Protein AF-A0A3N5N068-F1 (afdb_monomer)

Secondary structure (DSSP, 8-state):
----TT--HHHHHHTSHHHHHHHHHHHHHHH-SS-HHHHHHHHHHHHHHHHHHTTS---SSHHHHHHHHHHHHT---TT-HHHHHHHHHHH-HHHHHHTSHHHHHHHHHH-PPPTTPPPEEEEEEBPP------GGGGG-HHHHHHHHHHHHHHHHHTS--SSSPPPPPPHHHHHHHHHHHTS---TT-BSSSSBGGGG--SEEEEEEE--TTGGGT--TT-SSTTTTSS-------HHHHHHHHHHHHHHHHHTTS-----

Solvent-accessible surface area (backbone atoms only — not comparable to full-atom values): 14736 Å² total; per-residue (Å²): 87,70,46,47,75,46,10,16,49,37,31,65,46,38,78,35,79,72,20,43,53,50,48,53,50,50,50,50,59,76,67,45,81,82,54,61,74,65,56,48,54,48,44,49,53,49,57,54,47,56,67,49,46,82,75,48,95,69,91,85,71,69,63,61,56,48,48,53,51,43,58,61,72,64,64,63,68,91,84,42,69,68,56,58,54,50,52,47,58,69,66,44,49,66,63,42,50,46,38,14,36,68,36,25,52,56,45,57,74,74,50,76,86,59,87,95,64,90,54,59,15,30,32,35,25,30,75,81,92,67,88,76,81,56,76,80,68,73,78,40,71,63,61,53,40,34,34,50,49,38,50,51,41,30,57,48,17,29,45,66,49,92,89,52,68,66,75,81,67,53,74,70,56,45,53,50,43,22,61,38,44,73,47,80,77,42,72,52,32,18,16,37,57,30,20,31,51,16,17,67,46,74,43,78,61,42,48,37,38,18,35,63,47,35,81,77,61,33,21,79,68,36,89,64,90,69,36,29,85,62,50,78,79,50,76,48,43,65,69,58,47,52,55,48,50,47,41,52,50,50,60,58,52,66,68,68,61,74,80,78,78,128

pLDDT: mean 74.47, std 19.63, range [37.25, 97.31]

Sequence (262 aa):
MTTPHHGTPLANHFITVHGQTLLLILSALATSGQGRGAILAAAKAIALVARVDDWLGRTETPLDRIAESLLRKIRFDRRDPVWNYLGEIERDQGAVLQLTPEGIELFDAAVADRAGIDYGCVVAGVPEPREGLEMKTFLDPEYIALRALFRLLHALTARPHPHYPYPKPTRPTQRLLDRGLGFKATPRISDGIVPTLSQVHGRVLQVVRADHLDVVGHYTLASGKTGNWLPSGAGFTPDAFDTTWDAVAAAIAKRRQPTRAG

Mean predicted aligned error: 11.65 Å

Foldseek 3Di:
DQALLLFFLLLVQLPDPLNLLLLLLVLCLQPDLPDLPLSLVLLVVVLVVVVVCVVDVDDDDPSVVSSVVSVVVPPDDPPDPSNVVSVVSSVVSVVSCCRHSVNSVVVPVVDDDDPPDADEFEFEWADQDDDPPPVVQVPDSSLVSLLSSLNVLLQSRLDADPVRHQDDDDPVVQVQQCVQQVHGQDSRIALSHHRRSSRDDGHYLGYHQHHPVLLVQQDQARPDSRRPSRDNVSPRDPVNNVVSVVSVVCVVVVVPDDDPDD

Structure (mmCIF, N/CA/C/O backbone):
data_AF-A0A3N5N068-F1
#
_entry.id   AF-A0A3N5N068-F1
#
loop_
_atom_site.group_PDB
_atom_site.id
_atom_site.type_symbol
_atom_site.label_atom_id
_atom_site.label_alt_id
_atom_site.label_comp_id
_atom_site.label_asym_id
_atom_site.label_entity_id
_atom_site.label_seq_id
_atom_site.pdbx_PDB_ins_code
_atom_site.Cartn_x
_atom_site.Cartn_y
_atom_site.Cartn_z
_atom_site.occupancy
_atom_site.B_iso_or_equiv
_atom_site.auth_seq_id
_atom_site.auth_comp_id
_atom_site.auth_asym_id
_atom_site.auth_atom_id
_atom_site.pdbx_PDB_model_num
ATOM 1 N N . MET A 1 1 ? -3.938 -5.249 7.471 1.00 71.00 1 MET A N 1
ATOM 2 C CA . MET A 1 1 ? -2.776 -5.081 6.569 1.00 71.00 1 MET A CA 1
ATOM 3 C C . MET A 1 1 ? -2.980 -3.818 5.741 1.00 71.00 1 MET A C 1
ATOM 5 O O . MET A 1 1 ? -4.011 -3.179 5.925 1.00 71.00 1 MET A O 1
ATOM 9 N N . THR A 1 2 ? -2.025 -3.466 4.877 1.00 87.69 2 THR A N 1
ATOM 10 C CA . THR A 1 2 ? -2.054 -2.328 3.938 1.00 87.69 2 THR A CA 1
ATOM 11 C C . THR A 1 2 ? -3.008 -2.582 2.760 1.00 87.69 2 THR A C 1
ATOM 13 O O . THR A 1 2 ? -2.638 -2.547 1.590 1.00 87.69 2 THR A O 1
ATOM 16 N N . THR A 1 3 ? -4.256 -2.914 3.076 1.00 91.50 3 THR A N 1
ATOM 17 C CA . THR A 1 3 ? -5.282 -3.330 2.114 1.00 91.50 3 THR A CA 1
ATOM 18 C C . THR A 1 3 ? -5.874 -2.114 1.389 1.00 91.50 3 THR A C 1
ATOM 20 O O . THR A 1 3 ? -6.105 -1.100 2.041 1.00 91.50 3 THR A O 1
ATOM 23 N N . PRO A 1 4 ? -6.169 -2.180 0.078 1.00 93.19 4 PRO A N 1
ATOM 24 C CA . PRO A 1 4 ? -6.834 -1.094 -0.647 1.00 93.19 4 PRO A CA 1
ATOM 25 C C . PRO A 1 4 ? -8.345 -1.058 -0.356 1.00 93.19 4 PRO A C 1
ATOM 27 O O . PRO A 1 4 ? -9.149 -1.449 -1.196 1.00 93.19 4 PRO A O 1
ATOM 30 N N . HIS A 1 5 ? -8.743 -0.578 0.824 1.00 93.88 5 HIS A N 1
ATOM 31 C CA . HIS A 1 5 ? -10.154 -0.463 1.229 1.00 93.88 5 HIS A CA 1
ATOM 32 C C . HIS A 1 5 ? -10.963 0.541 0.399 1.00 93.88 5 HIS A C 1
ATOM 34 O O . HIS A 1 5 ? -12.179 0.529 0.473 1.00 93.88 5 HIS A O 1
ATOM 40 N N . HIS A 1 6 ? -10.311 1.378 -0.407 1.00 93.81 6 HIS A N 1
ATOM 41 C CA . HIS A 1 6 ? -10.958 2.243 -1.401 1.00 93.81 6 HIS A CA 1
ATOM 42 C C . HIS A 1 6 ? -10.345 2.052 -2.797 1.00 93.81 6 HIS A C 1
ATOM 44 O O . HIS A 1 6 ? -10.269 2.980 -3.603 1.00 93.81 6 HIS A O 1
ATOM 50 N N . GLY A 1 7 ? -9.819 0.851 -3.052 1.00 93.75 7 GLY A N 1
ATOM 51 C CA . GLY A 1 7 ? -9.146 0.488 -4.293 1.00 93.75 7 GLY A CA 1
ATOM 52 C C . GLY A 1 7 ? -7.765 1.118 -4.462 1.00 93.75 7 GLY A C 1
ATOM 53 O O . GLY A 1 7 ? -7.293 1.935 -3.664 1.00 93.75 7 GLY A O 1
ATOM 54 N N . THR A 1 8 ? -7.079 0.708 -5.523 1.00 94.19 8 THR A N 1
ATOM 55 C CA . THR A 1 8 ? -5.816 1.306 -5.952 1.00 94.19 8 THR A CA 1
ATOM 56 C C . THR A 1 8 ? -5.891 1.739 -7.416 1.00 94.19 8 THR A C 1
ATOM 58 O O . THR A 1 8 ? -6.206 0.920 -8.281 1.00 94.19 8 THR A O 1
ATOM 61 N N . PRO A 1 9 ? -5.543 3.000 -7.745 1.00 91.56 9 PRO A N 1
ATOM 62 C CA . PRO A 1 9 ? -5.439 3.453 -9.133 1.00 91.56 9 PRO A CA 1
ATOM 63 C C . PRO A 1 9 ? -4.476 2.604 -9.974 1.00 91.56 9 PRO A C 1
ATOM 65 O O . PRO A 1 9 ? -4.622 2.523 -11.191 1.00 91.56 9 PRO A O 1
ATOM 68 N N . LEU A 1 10 ? -3.510 1.933 -9.336 1.00 88.88 10 LEU A N 1
ATOM 69 C CA . LEU A 1 10 ? -2.574 1.041 -10.012 1.00 88.88 10 LEU A CA 1
ATOM 70 C C . LEU A 1 10 ? -3.282 -0.136 -10.704 1.00 88.88 10 LEU A C 1
ATOM 72 O O . LEU A 1 10 ? -2.867 -0.543 -11.788 1.00 88.88 10 LEU A O 1
ATOM 76 N N . ALA A 1 11 ? -4.387 -0.634 -10.141 1.00 88.00 11 ALA A N 1
ATOM 77 C CA . ALA A 1 11 ? -5.170 -1.709 -10.747 1.00 88.00 11 ALA A CA 1
ATOM 78 C C . ALA A 1 11 ? -5.767 -1.289 -12.103 1.00 88.00 11 ALA A C 1
ATOM 80 O O . ALA A 1 11 ? -5.707 -2.059 -13.060 1.00 88.00 11 ALA A O 1
ATOM 81 N N . ASN A 1 12 ? -6.221 -0.034 -12.234 1.00 85.31 12 ASN A N 1
ATOM 82 C CA . ASN A 1 12 ? -6.705 0.520 -13.507 1.00 85.31 12 ASN A CA 1
ATOM 83 C C . ASN A 1 12 ? -5.608 0.586 -14.579 1.00 85.31 12 ASN A C 1
ATOM 85 O O . ASN A 1 12 ? -5.897 0.530 -15.772 1.00 85.31 12 ASN A O 1
ATOM 89 N N . HIS A 1 13 ? -4.337 0.664 -14.181 1.00 83.44 13 HIS A N 1
ATOM 90 C CA . HIS A 1 13 ? -3.227 0.559 -15.123 1.00 83.44 13 HIS A CA 1
ATOM 91 C C . HIS A 1 13 ? -2.965 -0.890 -15.531 1.00 83.44 13 HIS A C 1
ATOM 93 O O . HIS A 1 13 ? -2.733 -1.147 -16.710 1.00 83.44 13 HIS A O 1
ATOM 99 N N . PHE A 1 14 ? -3.036 -1.830 -14.591 1.00 79.88 14 PHE A N 1
ATOM 100 C CA . PHE A 1 14 ? -2.764 -3.248 -14.823 1.00 79.88 14 PHE A CA 1
ATOM 101 C C . PHE A 1 14 ? -3.748 -3.947 -15.763 1.00 79.88 14 PHE A C 1
ATOM 103 O O . PHE A 1 14 ? -3.333 -4.838 -16.497 1.00 79.88 14 PHE A O 1
ATOM 110 N N . ILE A 1 15 ? -5.002 -3.496 -15.819 1.00 79.31 15 ILE A N 1
ATOM 111 C CA . ILE A 1 15 ? -6.010 -4.023 -16.757 1.00 79.31 15 ILE A CA 1
ATOM 112 C C . ILE A 1 15 ? -5.769 -3.605 -18.220 1.00 79.31 15 ILE A C 1
ATOM 114 O O . ILE A 1 15 ? -6.429 -4.107 -19.128 1.00 79.31 15 ILE A O 1
ATOM 118 N N . THR A 1 16 ? -4.839 -2.680 -18.475 1.00 76.50 16 THR A N 1
ATOM 119 C CA . THR A 1 16 ? -4.451 -2.293 -19.840 1.00 76.50 16 THR A CA 1
ATOM 120 C C . THR A 1 16 ? -3.433 -3.276 -20.425 1.00 76.50 16 THR A C 1
ATOM 122 O O . THR A 1 16 ? -2.682 -3.904 -19.684 1.00 76.50 16 THR A O 1
ATOM 125 N N . VAL A 1 17 ? -3.322 -3.354 -21.757 1.00 61.38 17 VAL A N 1
ATOM 126 C CA . VAL A 1 17 ? -2.333 -4.217 -22.450 1.00 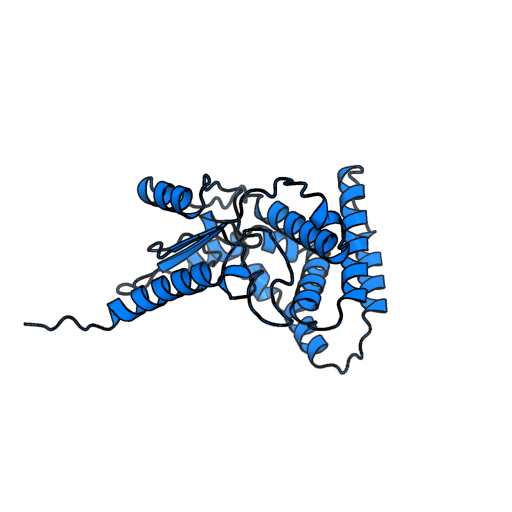61.38 17 VAL A CA 1
ATOM 127 C C . VAL A 1 17 ? -0.900 -3.966 -21.950 1.00 61.38 17 VAL A C 1
ATOM 129 O O . VAL A 1 17 ? -0.153 -4.891 -21.627 1.00 61.38 17 VAL A O 1
ATOM 132 N N . HIS A 1 18 ? -0.529 -2.694 -21.792 1.00 66.94 18 HIS A N 1
ATOM 133 C CA . HIS A 1 18 ? 0.773 -2.300 -21.251 1.00 66.94 18 HIS A CA 1
ATOM 134 C C . HIS A 1 18 ? 0.933 -2.673 -19.766 1.00 66.94 18 HIS A C 1
ATOM 136 O O . HIS A 1 18 ? 2.022 -3.041 -19.324 1.00 66.94 18 HIS A O 1
ATOM 142 N N . GLY A 1 19 ? -0.153 -2.614 -18.995 1.00 67.19 19 GLY A N 1
ATOM 143 C CA . GLY A 1 19 ? -0.187 -3.008 -17.591 1.00 67.19 19 GLY A CA 1
ATOM 144 C C . GLY A 1 19 ? -0.042 -4.508 -17.358 1.00 67.19 19 GLY A C 1
ATOM 145 O O . GLY A 1 19 ? 0.623 -4.903 -16.405 1.00 67.19 19 GLY A O 1
ATOM 146 N N . GLN A 1 20 ? -0.574 -5.339 -18.254 1.00 68.12 20 GLN A N 1
ATOM 147 C CA . GLN A 1 20 ? -0.418 -6.797 -18.199 1.00 68.12 20 GLN A CA 1
ATOM 148 C C . GLN A 1 20 ? 1.050 -7.207 -18.334 1.00 68.12 20 GLN A C 1
ATOM 150 O O . GLN A 1 20 ? 1.547 -8.045 -17.582 1.00 68.12 20 GLN A O 1
ATOM 155 N N . THR A 1 21 ? 1.785 -6.541 -19.229 1.00 67.00 21 THR A N 1
ATOM 156 C CA . THR A 1 21 ? 3.238 -6.728 -19.350 1.00 67.00 21 THR A CA 1
ATOM 157 C C . THR A 1 21 ? 3.955 -6.360 -18.049 1.00 67.00 21 THR A C 1
ATOM 159 O O . THR A 1 21 ? 4.853 -7.076 -17.606 1.00 67.00 21 THR A O 1
ATOM 162 N N . LEU A 1 22 ? 3.559 -5.250 -17.418 1.00 71.69 22 LEU A N 1
ATOM 163 C CA . LEU A 1 22 ? 4.137 -4.811 -16.150 1.00 71.69 22 LEU A CA 1
ATOM 164 C C . LEU A 1 22 ? 3.853 -5.809 -15.018 1.00 71.69 22 LEU A C 1
ATOM 166 O O . LEU A 1 22 ? 4.774 -6.146 -14.276 1.00 71.69 22 LEU A O 1
ATOM 170 N N . LEU A 1 23 ? 2.622 -6.322 -14.921 1.00 73.25 23 LEU A N 1
ATOM 171 C CA . LEU A 1 23 ? 2.254 -7.379 -13.977 1.00 73.25 23 LEU A CA 1
ATOM 172 C C . LEU A 1 23 ? 3.122 -8.617 -14.160 1.00 73.25 23 LEU A C 1
ATOM 174 O O . LEU A 1 23 ? 3.719 -9.080 -13.196 1.00 73.25 23 LEU A O 1
ATOM 178 N N . LEU A 1 24 ? 3.260 -9.107 -15.393 1.00 67.38 24 LEU A N 1
ATOM 179 C CA . LEU A 1 24 ? 4.067 -10.290 -15.671 1.00 67.38 24 LEU A CA 1
ATOM 180 C C . LEU A 1 24 ? 5.526 -10.101 -15.231 1.00 67.38 24 LEU A C 1
ATOM 182 O O . LEU A 1 24 ? 6.133 -11.013 -14.671 1.00 67.38 24 LEU A O 1
ATOM 186 N N . ILE A 1 25 ? 6.087 -8.909 -15.447 1.00 70.44 25 ILE A N 1
ATOM 187 C CA . ILE A 1 25 ? 7.445 -8.578 -15.005 1.00 70.44 25 ILE A CA 1
ATOM 188 C C . ILE A 1 25 ? 7.540 -8.565 -13.481 1.00 70.44 25 ILE A C 1
ATOM 190 O O . ILE A 1 25 ? 8.487 -9.129 -12.938 1.00 70.44 25 ILE A O 1
ATOM 194 N N . LEU A 1 26 ? 6.576 -7.957 -12.786 1.00 72.88 26 LEU A N 1
ATOM 195 C CA . LEU A 1 26 ? 6.539 -7.949 -11.321 1.00 72.88 26 LEU A CA 1
ATOM 196 C C . LEU A 1 26 ? 6.401 -9.361 -10.757 1.00 72.88 26 LEU A C 1
ATOM 198 O O . LEU A 1 26 ? 7.127 -9.722 -9.836 1.00 72.88 26 LEU A O 1
ATOM 202 N N . SER A 1 27 ? 5.531 -10.181 -11.339 1.00 69.50 27 SER A N 1
ATOM 203 C CA . SER A 1 27 ? 5.351 -11.573 -10.942 1.00 69.50 27 SER A CA 1
ATOM 204 C C . SER A 1 27 ? 6.624 -12.387 -11.190 1.00 69.50 27 SER A C 1
ATOM 206 O O . SER A 1 27 ? 7.052 -13.139 -10.315 1.00 69.50 27 SER A O 1
ATOM 208 N N . ALA A 1 28 ? 7.293 -12.199 -12.332 1.00 68.31 28 ALA A N 1
ATOM 209 C CA . ALA A 1 28 ? 8.577 -12.839 -12.615 1.00 68.31 28 ALA A CA 1
ATOM 210 C C . ALA A 1 28 ? 9.674 -12.388 -11.632 1.00 68.31 28 ALA A C 1
ATOM 212 O O . ALA A 1 28 ? 10.447 -13.216 -11.147 1.00 68.31 28 ALA A O 1
ATOM 213 N N . LEU A 1 29 ? 9.735 -11.096 -11.294 1.00 67.88 29 LEU A N 1
ATOM 214 C CA . LEU A 1 29 ? 10.666 -10.562 -10.293 1.00 67.88 29 LEU A CA 1
ATOM 215 C C . LEU A 1 29 ? 10.406 -11.144 -8.898 1.00 67.88 29 LEU A C 1
ATOM 217 O O . LEU A 1 29 ? 11.350 -11.554 -8.228 1.00 67.88 29 LEU A O 1
ATOM 221 N N . ALA A 1 30 ? 9.142 -11.225 -8.481 1.00 67.31 30 ALA A N 1
ATOM 222 C CA . ALA A 1 30 ? 8.752 -11.729 -7.168 1.00 67.31 30 ALA A CA 1
ATOM 223 C C . ALA A 1 30 ? 9.013 -13.238 -7.002 1.00 67.31 30 ALA A C 1
ATOM 225 O O . ALA A 1 30 ? 9.309 -13.699 -5.901 1.00 67.31 30 ALA A O 1
ATOM 226 N N . THR A 1 31 ? 8.911 -14.015 -8.085 1.00 64.12 31 THR A N 1
ATOM 227 C CA . THR A 1 31 ? 9.038 -15.486 -8.063 1.00 64.12 31 THR A CA 1
ATOM 228 C C . THR A 1 31 ? 10.450 -15.992 -8.362 1.00 64.12 31 THR A C 1
ATOM 230 O O . THR A 1 31 ? 10.827 -17.076 -7.915 1.00 64.12 31 THR A O 1
ATOM 233 N N . SER A 1 32 ? 11.271 -15.229 -9.087 1.00 59.34 32 SER A N 1
ATOM 234 C CA . SER A 1 32 ? 12.618 -15.667 -9.464 1.00 59.34 32 SER A CA 1
ATOM 235 C C . SER A 1 32 ? 13.661 -15.309 -8.400 1.00 59.34 32 SER A C 1
ATOM 237 O O . SER A 1 32 ? 14.363 -14.304 -8.465 1.00 59.34 32 SER A O 1
ATOM 239 N N . GLY A 1 33 ? 13.868 -16.210 -7.441 1.00 52.38 33 GLY A N 1
ATOM 240 C CA . GLY A 1 33 ? 14.958 -16.083 -6.463 1.00 52.38 33 GLY A CA 1
ATOM 241 C C . GLY A 1 33 ? 16.382 -16.068 -7.065 1.00 52.38 33 GLY A C 1
ATOM 242 O O . GLY A 1 33 ? 17.331 -15.741 -6.357 1.00 52.38 33 GLY A O 1
ATOM 243 N N . GLN A 1 34 ? 16.560 -16.415 -8.354 1.00 43.09 34 GLN A N 1
ATOM 244 C CA . GLN A 1 34 ? 17.878 -16.672 -8.970 1.00 43.09 34 GLN A CA 1
ATOM 245 C C . GLN A 1 34 ? 18.034 -16.255 -10.457 1.00 43.09 34 GLN A C 1
ATOM 247 O O . GLN A 1 34 ? 19.052 -16.566 -11.070 1.00 43.09 34 GLN A O 1
ATOM 252 N N . GLY A 1 35 ? 17.076 -15.523 -11.050 1.00 44.50 35 GLY A N 1
ATOM 253 C CA . GLY A 1 35 ? 17.039 -15.185 -12.493 1.00 44.50 35 GLY A CA 1
ATOM 254 C C . GLY A 1 35 ? 17.358 -13.725 -12.857 1.00 44.50 35 GLY A C 1
ATOM 255 O O . GLY A 1 35 ? 16.967 -13.253 -13.927 1.00 44.50 35 GLY A O 1
ATOM 256 N N . ARG A 1 36 ? 18.042 -12.997 -11.965 1.00 52.59 36 ARG A N 1
ATOM 257 C CA . ARG A 1 36 ? 18.163 -11.523 -11.965 1.00 52.59 36 ARG A CA 1
ATOM 258 C C . ARG A 1 36 ? 18.631 -10.913 -13.296 1.00 52.59 36 ARG A C 1
ATOM 260 O O . ARG A 1 36 ? 18.074 -9.917 -13.739 1.00 52.59 36 ARG A O 1
ATOM 267 N N . GLY A 1 37 ? 19.567 -11.533 -14.017 1.00 46.22 37 GLY A N 1
ATOM 268 C CA . GLY A 1 37 ? 20.164 -10.933 -15.223 1.00 46.22 37 GLY A CA 1
ATOM 269 C C . GLY A 1 37 ? 19.199 -10.669 -16.393 1.00 46.22 37 GLY A C 1
ATOM 270 O O . GLY A 1 37 ? 19.292 -9.625 -17.040 1.00 46.22 37 GLY A O 1
ATOM 271 N N . ALA A 1 38 ? 18.259 -11.579 -16.665 1.00 48.97 38 ALA A N 1
ATOM 272 C CA . ALA A 1 38 ? 17.351 -11.461 -17.814 1.00 48.97 38 ALA A CA 1
ATOM 273 C C . ALA A 1 38 ? 16.196 -10.483 -17.547 1.00 48.97 38 ALA A C 1
ATOM 275 O O . ALA A 1 38 ? 15.809 -9.708 -18.424 1.00 48.97 38 ALA A O 1
ATOM 276 N N . ILE A 1 39 ? 15.697 -10.471 -16.312 1.00 53.12 39 ILE A N 1
ATOM 277 C CA . ILE A 1 39 ? 14.593 -9.608 -15.885 1.00 53.12 39 ILE A CA 1
ATOM 278 C C . ILE A 1 39 ? 15.090 -8.176 -15.629 1.00 53.12 39 ILE A C 1
ATOM 280 O O . ILE A 1 39 ? 14.393 -7.203 -15.901 1.00 53.12 39 ILE A O 1
ATOM 284 N N . LEU A 1 40 ? 16.355 -8.003 -15.247 1.00 50.47 40 LEU A N 1
ATOM 285 C CA . LEU A 1 40 ? 16.993 -6.686 -15.235 1.00 50.47 40 LEU A CA 1
ATOM 286 C C . LEU A 1 40 ? 17.212 -6.107 -16.625 1.00 50.47 40 LEU A C 1
ATOM 288 O O . LEU A 1 40 ? 17.122 -4.895 -16.802 1.00 50.47 40 LEU A O 1
ATOM 292 N N . ALA A 1 41 ? 17.486 -6.948 -17.623 1.00 49.84 41 ALA A N 1
ATOM 293 C CA . ALA A 1 41 ? 17.544 -6.503 -19.012 1.00 49.84 41 ALA A CA 1
ATOM 294 C C . ALA A 1 41 ? 16.167 -5.990 -19.482 1.00 49.84 41 ALA A C 1
ATOM 296 O O . ALA A 1 41 ? 16.103 -4.986 -20.192 1.00 49.84 41 ALA A O 1
ATOM 297 N N . ALA A 1 42 ? 15.079 -6.623 -19.020 1.00 52.03 42 ALA A N 1
ATOM 298 C CA . ALA A 1 42 ? 13.706 -6.155 -19.218 1.00 52.03 42 ALA A CA 1
ATOM 299 C C . ALA A 1 42 ? 13.439 -4.801 -18.563 1.00 52.03 42 ALA A C 1
ATOM 301 O O . ALA A 1 42 ? 13.010 -3.860 -19.231 1.00 52.03 42 ALA A O 1
ATOM 302 N N . ALA A 1 43 ? 13.747 -4.686 -17.271 1.00 52.22 43 ALA A N 1
ATOM 303 C CA . ALA A 1 43 ? 13.559 -3.454 -16.516 1.00 52.22 43 ALA A CA 1
ATOM 304 C C . ALA A 1 43 ? 14.396 -2.297 -17.094 1.00 52.22 43 ALA A C 1
ATOM 306 O O . ALA A 1 43 ? 13.898 -1.180 -17.214 1.00 52.22 43 ALA A O 1
ATOM 307 N N . LYS A 1 44 ? 15.636 -2.565 -17.539 1.00 47.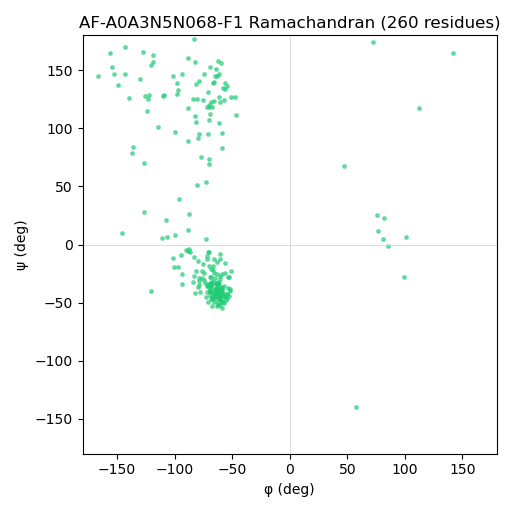81 44 LYS A N 1
ATOM 308 C CA . LYS A 1 44 ? 16.484 -1.591 -18.250 1.00 47.81 44 LYS A CA 1
ATOM 309 C C . LYS A 1 44 ? 15.858 -1.125 -19.561 1.00 47.81 44 LYS A C 1
ATOM 311 O O . LYS A 1 44 ? 15.905 0.067 -19.844 1.00 47.81 44 LYS A O 1
ATOM 316 N N . ALA A 1 45 ? 15.269 -2.029 -20.344 1.00 50.81 45 ALA A N 1
ATOM 317 C CA . ALA A 1 45 ? 14.604 -1.670 -21.595 1.00 50.81 45 ALA A CA 1
ATOM 318 C C . ALA A 1 45 ? 13.378 -0.776 -21.347 1.00 50.81 45 ALA A C 1
ATOM 320 O O . ALA A 1 45 ? 13.205 0.227 -22.032 1.00 50.81 45 ALA A O 1
ATOM 321 N N . ILE A 1 46 ? 12.580 -1.076 -20.320 1.00 52.22 46 ILE A N 1
ATOM 322 C CA . ILE A 1 46 ? 11.383 -0.298 -19.971 1.00 52.22 46 ILE A CA 1
ATOM 323 C C . ILE A 1 46 ? 11.743 1.062 -19.369 1.00 52.22 46 ILE A C 1
ATOM 325 O O . ILE A 1 46 ? 11.146 2.065 -19.744 1.00 52.22 46 ILE A O 1
ATOM 329 N N . ALA A 1 47 ? 12.752 1.134 -18.498 1.00 51.03 47 ALA A N 1
ATOM 330 C CA . ALA A 1 47 ? 13.229 2.402 -17.943 1.00 51.03 47 ALA A CA 1
ATOM 331 C C . ALA A 1 47 ? 13.799 3.336 -19.026 1.00 51.03 47 ALA A C 1
ATOM 333 O O . ALA A 1 47 ? 13.664 4.557 -18.929 1.00 51.03 47 ALA A O 1
ATOM 334 N N . LEU A 1 48 ? 14.414 2.771 -20.073 1.00 47.84 48 LEU A N 1
ATOM 335 C CA . LEU A 1 48 ? 14.870 3.536 -21.231 1.00 47.84 48 LEU A CA 1
ATOM 336 C C . LEU A 1 48 ? 13.689 4.057 -22.063 1.00 47.84 48 LEU A C 1
ATOM 338 O O . LEU A 1 48 ? 13.719 5.203 -22.495 1.00 47.84 48 LEU A O 1
ATOM 342 N N . VAL A 1 49 ? 12.651 3.237 -22.257 1.00 48.72 49 VAL A N 1
ATOM 343 C CA . VAL A 1 49 ? 11.447 3.605 -23.021 1.00 48.72 49 VAL A CA 1
ATOM 344 C C . VAL A 1 49 ? 10.615 4.651 -22.287 1.00 48.72 49 VAL A C 1
ATOM 346 O O . VAL A 1 49 ? 10.240 5.646 -22.892 1.00 48.72 49 VAL A O 1
ATOM 349 N N . ALA A 1 50 ? 10.410 4.506 -20.977 1.00 45.81 50 ALA A N 1
ATOM 350 C CA . ALA A 1 50 ? 9.653 5.466 -20.173 1.00 45.81 50 ALA A CA 1
ATOM 351 C C . ALA A 1 50 ? 10.313 6.860 -20.133 1.00 45.81 50 ALA A C 1
ATOM 353 O O . ALA A 1 50 ? 9.619 7.869 -20.156 1.00 45.81 50 ALA A O 1
ATOM 354 N N . ARG A 1 51 ? 11.655 6.939 -20.153 1.00 45.94 51 ARG A N 1
ATOM 355 C CA . ARG A 1 51 ? 12.379 8.223 -20.283 1.00 45.94 51 ARG A CA 1
ATOM 356 C C . ARG A 1 51 ? 12.230 8.884 -21.654 1.00 45.94 51 ARG A C 1
ATOM 358 O O . ARG A 1 51 ? 12.510 10.074 -21.766 1.00 45.94 51 ARG A O 1
ATOM 365 N N . VAL A 1 52 ? 11.873 8.122 -22.685 1.00 40.22 52 VAL A N 1
ATOM 366 C CA . VAL A 1 52 ? 11.706 8.615 -24.060 1.00 40.22 52 VAL A CA 1
ATOM 367 C C . VAL A 1 52 ? 10.248 9.000 -24.326 1.00 40.22 52 VAL A C 1
ATOM 369 O O . VAL A 1 52 ? 10.004 9.988 -25.015 1.00 40.22 52 VAL A O 1
ATOM 372 N N . ASP A 1 53 ? 9.296 8.282 -23.729 1.00 40.31 53 ASP A N 1
ATOM 373 C CA . ASP A 1 53 ? 7.856 8.504 -23.911 1.00 40.31 53 ASP A CA 1
ATOM 374 C C . ASP A 1 53 ? 7.371 9.814 -23.264 1.00 40.31 53 ASP A C 1
ATOM 376 O O . ASP A 1 53 ? 6.587 10.550 -23.862 1.00 40.31 53 ASP A O 1
ATOM 380 N N . ASP A 1 54 ? 7.934 10.195 -22.109 1.00 44.44 54 ASP A N 1
ATOM 381 C CA . ASP A 1 54 ? 7.647 11.487 -21.459 1.00 44.44 54 ASP A CA 1
ATOM 382 C C . ASP A 1 54 ? 8.073 12.707 -22.311 1.00 44.44 54 ASP A C 1
ATOM 384 O O . ASP A 1 54 ? 7.649 13.832 -22.040 1.00 44.44 54 ASP A O 1
ATOM 388 N N . TRP A 1 55 ? 8.894 12.516 -23.353 1.00 37.25 55 TRP A N 1
ATOM 389 C CA . TRP A 1 55 ? 9.341 13.595 -24.243 1.00 37.25 55 TRP A CA 1
ATOM 390 C C . TRP A 1 55 ? 8.584 13.653 -25.577 1.00 37.25 55 TRP A C 1
ATOM 392 O O . TRP A 1 55 ? 8.575 14.688 -26.245 1.00 37.25 55 TRP A O 1
ATOM 402 N N . LEU A 1 56 ? 7.930 12.563 -25.978 1.00 39.16 56 LEU A N 1
ATOM 403 C CA . LEU A 1 56 ? 7.314 12.417 -27.293 1.00 39.16 56 LEU A CA 1
ATOM 404 C C . LEU A 1 56 ? 5.930 11.800 -27.125 1.00 39.16 56 LEU A C 1
ATOM 406 O O . LEU A 1 56 ? 5.767 10.599 -27.281 1.00 39.16 56 LEU A O 1
ATOM 410 N N . GLY A 1 57 ? 4.927 12.633 -26.839 1.00 41.31 57 GLY A N 1
ATOM 411 C CA . GLY A 1 57 ? 3.526 12.217 -26.741 1.00 41.31 57 GLY A CA 1
ATOM 412 C C . GLY A 1 57 ? 3.003 11.591 -28.037 1.00 41.31 57 GLY A C 1
ATOM 413 O O . GLY A 1 57 ? 2.378 12.269 -28.854 1.00 41.31 57 GLY A O 1
ATOM 414 N N . ARG A 1 58 ? 3.259 10.296 -28.237 1.00 37.41 58 ARG A N 1
ATOM 415 C CA . ARG A 1 58 ? 2.739 9.501 -29.345 1.00 37.41 58 ARG A CA 1
ATOM 416 C C . ARG A 1 58 ? 2.345 8.112 -28.873 1.00 37.41 58 ARG A C 1
ATOM 418 O O . ARG A 1 58 ? 3.133 7.360 -28.321 1.00 37.41 58 ARG A O 1
ATOM 425 N N . THR A 1 59 ? 1.101 7.781 -29.171 1.00 44.78 59 THR A N 1
ATOM 426 C CA . THR A 1 59 ? 0.534 6.442 -29.120 1.00 44.78 59 THR A CA 1
ATOM 427 C C . THR A 1 59 ? 1.183 5.522 -30.162 1.00 44.78 59 THR A C 1
ATOM 429 O O . THR A 1 59 ? 1.367 5.925 -31.309 1.00 44.78 59 THR A O 1
ATOM 432 N N . GLU A 1 60 ? 1.425 4.278 -29.728 1.00 46.38 60 GLU A N 1
ATOM 433 C CA . GLU A 1 60 ? 1.546 3.012 -30.482 1.00 46.38 60 GLU A CA 1
ATOM 434 C C . GLU A 1 60 ? 2.919 2.308 -30.559 1.00 46.38 60 GLU A C 1
ATOM 436 O O . GLU A 1 60 ? 3.845 2.748 -31.238 1.00 46.38 60 GLU A O 1
ATOM 441 N N . THR A 1 61 ? 2.949 1.078 -30.002 1.00 52.81 61 THR A N 1
ATOM 442 C CA . THR A 1 61 ? 3.739 -0.130 -30.379 1.00 52.81 61 THR A CA 1
ATOM 443 C C . THR A 1 61 ? 5.190 -0.430 -29.917 1.00 52.81 61 THR A C 1
ATOM 445 O O . THR A 1 61 ? 5.653 -1.535 -30.232 1.00 52.81 61 THR A O 1
ATOM 448 N N . PRO A 1 62 ? 5.951 0.369 -29.134 1.00 52.12 62 PRO A N 1
ATOM 449 C CA . PRO A 1 62 ? 7.313 -0.036 -28.745 1.00 52.12 62 PRO A CA 1
ATOM 450 C C . PRO A 1 62 ? 7.331 -1.058 -27.600 1.00 52.12 62 PRO A C 1
ATOM 452 O O . PRO A 1 62 ? 8.175 -1.956 -27.579 1.00 52.12 62 PRO A O 1
ATOM 455 N N . LEU A 1 63 ? 6.390 -0.938 -26.659 1.00 46.84 63 LEU A N 1
ATOM 456 C CA . LEU A 1 63 ? 6.320 -1.775 -25.461 1.00 46.84 63 LEU A CA 1
ATOM 457 C C . LEU A 1 63 ? 5.936 -3.222 -25.785 1.00 46.84 63 LEU A C 1
ATOM 459 O O . LEU A 1 63 ? 6.585 -4.122 -25.265 1.00 46.84 63 LEU A O 1
ATOM 463 N N . ASP A 1 64 ? 4.999 -3.458 -26.707 1.00 44.75 64 ASP A N 1
ATOM 464 C CA . ASP A 1 64 ? 4.586 -4.816 -27.100 1.00 44.75 64 ASP A CA 1
ATOM 465 C C . ASP A 1 64 ? 5.727 -5.607 -27.748 1.00 44.75 64 ASP A C 1
ATOM 467 O O . ASP A 1 64 ? 5.925 -6.783 -27.457 1.00 44.75 64 ASP A O 1
ATOM 471 N N . ARG A 1 65 ? 6.561 -4.960 -28.574 1.00 50.12 65 ARG A N 1
ATOM 472 C CA . ARG A 1 65 ? 7.739 -5.613 -29.175 1.00 50.12 65 ARG A CA 1
ATOM 473 C C . ARG A 1 65 ? 8.807 -5.939 -28.141 1.00 50.12 65 ARG A C 1
ATOM 475 O O . ARG A 1 65 ? 9.517 -6.938 -28.276 1.00 50.12 65 ARG A O 1
ATOM 482 N N . ILE A 1 66 ? 8.941 -5.095 -27.121 1.00 49.66 66 ILE A N 1
ATOM 483 C CA . ILE A 1 66 ? 9.871 -5.314 -26.015 1.00 49.66 66 ILE A CA 1
ATOM 484 C C . ILE A 1 66 ? 9.337 -6.426 -25.117 1.00 49.66 66 ILE A C 1
ATOM 486 O O . ILE A 1 66 ? 10.091 -7.349 -24.835 1.00 49.66 66 ILE A O 1
ATOM 490 N N . ALA A 1 67 ? 8.048 -6.421 -24.778 1.00 44.34 67 ALA A N 1
ATOM 491 C CA . ALA A 1 67 ? 7.367 -7.500 -24.072 1.00 44.34 67 ALA A CA 1
ATOM 492 C C . ALA A 1 67 ? 7.536 -8.833 -24.809 1.00 44.34 67 ALA A C 1
ATOM 494 O O . ALA A 1 67 ? 7.979 -9.805 -24.216 1.00 44.34 67 ALA A O 1
ATOM 495 N N . GLU A 1 68 ? 7.307 -8.873 -26.122 1.00 46.06 68 GLU A N 1
ATOM 496 C CA . GLU A 1 68 ? 7.433 -10.086 -26.932 1.00 46.06 68 GLU A CA 1
ATOM 497 C C . GLU A 1 68 ? 8.898 -10.549 -27.082 1.00 46.06 68 GLU A C 1
ATOM 499 O O . GLU A 1 68 ? 9.192 -11.744 -27.126 1.00 46.06 68 GLU A O 1
ATOM 504 N N . SER A 1 69 ? 9.854 -9.616 -27.142 1.00 46.72 69 SER A N 1
ATOM 505 C CA . SER A 1 69 ? 11.296 -9.911 -27.161 1.00 46.72 69 SER A CA 1
ATOM 506 C C . SER A 1 69 ? 11.800 -10.414 -25.805 1.00 46.72 69 SER A C 1
ATOM 508 O O . SER A 1 69 ? 12.630 -11.324 -25.742 1.00 46.72 69 SER A O 1
ATOM 510 N N . LEU A 1 70 ? 11.250 -9.881 -24.715 1.00 48.78 70 LEU A N 1
ATOM 511 C CA . LEU A 1 70 ? 11.502 -10.339 -23.357 1.00 48.78 70 LEU A CA 1
ATOM 512 C C . LEU A 1 70 ? 10.859 -11.696 -23.117 1.00 48.78 70 LEU A C 1
ATOM 514 O O . LEU A 1 70 ? 11.572 -12.615 -22.758 1.00 48.78 70 LEU A O 1
ATOM 518 N N . LEU A 1 71 ? 9.588 -11.891 -23.448 1.00 48.22 71 LEU A N 1
ATOM 519 C CA . LEU A 1 71 ? 8.915 -13.193 -23.437 1.00 48.22 71 LEU A CA 1
ATOM 520 C C . LEU A 1 71 ? 9.670 -14.244 -24.268 1.00 48.22 71 LEU A C 1
ATOM 522 O O . LEU A 1 71 ? 9.763 -15.403 -23.870 1.00 48.22 71 LEU A O 1
ATOM 526 N N . ARG A 1 72 ? 10.268 -13.854 -25.405 1.00 48.47 72 ARG A N 1
ATOM 527 C CA . ARG A 1 72 ? 11.135 -14.739 -26.203 1.00 48.47 72 ARG A CA 1
ATOM 528 C C . ARG A 1 72 ? 12.463 -15.071 -25.517 1.00 48.47 72 ARG A C 1
ATOM 530 O O . ARG A 1 72 ? 12.916 -16.205 -25.648 1.00 48.47 72 ARG A O 1
ATOM 537 N N . LYS A 1 73 ? 13.091 -14.123 -24.813 1.00 44.53 73 LYS A N 1
ATOM 538 C CA . LYS A 1 73 ? 14.374 -14.321 -24.103 1.00 44.53 73 LYS A CA 1
ATOM 539 C C . LYS A 1 73 ? 14.222 -14.957 -22.722 1.00 44.53 73 LYS A C 1
ATOM 541 O O . LYS A 1 73 ? 15.130 -15.649 -22.280 1.00 44.53 73 LYS A O 1
ATOM 546 N N . ILE A 1 74 ? 13.075 -14.774 -22.079 1.00 43.53 74 ILE A N 1
ATOM 547 C CA . ILE A 1 74 ? 12.660 -15.434 -20.842 1.00 43.53 74 ILE A CA 1
ATOM 548 C C . ILE A 1 74 ? 11.957 -16.769 -21.188 1.00 43.53 74 ILE A C 1
ATOM 550 O O . ILE A 1 74 ? 11.149 -17.268 -20.416 1.00 43.53 74 ILE A O 1
ATOM 554 N N . ARG A 1 75 ? 12.259 -17.401 -22.339 1.00 41.62 75 ARG A N 1
ATOM 555 C CA . ARG A 1 75 ? 11.909 -18.811 -22.591 1.00 41.62 75 ARG A CA 1
ATOM 556 C C . ARG A 1 75 ? 12.766 -19.717 -21.703 1.00 41.62 75 ARG A C 1
ATOM 558 O O . ARG A 1 75 ? 13.685 -20.384 -22.168 1.00 41.62 75 ARG A O 1
ATOM 565 N N . PHE A 1 76 ? 12.449 -19.730 -20.418 1.00 45.97 76 PHE A N 1
ATOM 566 C CA . PHE A 1 76 ? 12.625 -20.918 -19.599 1.00 45.97 76 PHE A CA 1
ATOM 567 C C . PHE A 1 76 ? 11.598 -21.965 -20.063 1.00 45.97 76 PHE A C 1
ATOM 569 O O . PHE A 1 76 ? 10.586 -21.627 -20.683 1.00 45.97 76 PHE A O 1
ATOM 576 N N . ASP A 1 77 ? 11.916 -23.242 -19.871 1.00 45.25 77 ASP A N 1
ATOM 577 C CA . ASP A 1 77 ? 11.112 -24.367 -20.350 1.00 45.25 77 ASP A CA 1
ATOM 578 C C . ASP A 1 77 ? 9.636 -24.200 -19.933 1.00 45.25 77 ASP A C 1
ATOM 580 O O . ASP A 1 77 ? 9.335 -24.015 -18.757 1.00 45.25 77 ASP A O 1
ATOM 584 N N . ARG A 1 78 ? 8.696 -24.282 -20.887 1.00 46.09 78 ARG A N 1
ATOM 585 C CA . ARG A 1 78 ? 7.241 -24.175 -20.632 1.00 46.09 78 ARG A CA 1
ATOM 586 C C . ARG A 1 78 ? 6.711 -25.259 -19.680 1.00 46.09 78 ARG A C 1
ATOM 588 O O . ARG A 1 78 ? 5.542 -25.226 -19.316 1.00 46.09 78 ARG A O 1
ATOM 595 N N . ARG A 1 79 ? 7.541 -26.244 -19.328 1.00 50.75 79 ARG A N 1
ATOM 596 C CA . ARG A 1 79 ? 7.253 -27.300 -18.349 1.00 50.75 79 ARG A CA 1
ATOM 597 C C . ARG A 1 79 ? 7.592 -26.913 -16.907 1.00 50.75 79 ARG A C 1
ATOM 599 O O . ARG A 1 79 ? 7.335 -27.708 -16.008 1.00 50.75 79 ARG A O 1
ATOM 606 N N . ASP A 1 80 ? 8.175 -25.741 -16.680 1.00 55.59 80 ASP A N 1
ATOM 607 C CA . ASP A 1 80 ? 8.539 -25.271 -15.347 1.00 55.59 80 ASP A CA 1
ATOM 608 C C . ASP A 1 80 ? 7.278 -24.810 -14.569 1.00 55.59 80 ASP A C 1
ATOM 610 O O . ASP A 1 80 ? 6.529 -23.954 -15.058 1.00 55.59 80 ASP A O 1
ATOM 614 N N . PRO A 1 81 ? 7.013 -25.369 -13.368 1.00 55.81 81 PRO A N 1
ATOM 615 C CA . PRO A 1 81 ? 5.864 -25.022 -12.527 1.00 55.81 81 PRO A CA 1
ATOM 616 C C . PRO A 1 81 ? 5.714 -23.525 -12.234 1.00 55.81 81 PRO A C 1
ATOM 618 O O . PRO A 1 81 ? 4.591 -23.049 -12.062 1.00 55.81 81 PRO A O 1
ATOM 621 N N . VAL A 1 82 ? 6.818 -22.770 -12.220 1.00 55.44 82 VAL A N 1
ATOM 622 C CA . VAL A 1 82 ? 6.799 -21.318 -12.000 1.00 55.44 82 VAL A CA 1
ATOM 623 C C . VAL A 1 82 ? 6.055 -20.604 -13.131 1.00 55.44 82 VAL A C 1
ATOM 625 O O . VAL A 1 82 ? 5.329 -19.651 -12.872 1.00 55.44 82 VAL A O 1
ATOM 628 N N . TRP A 1 83 ? 6.133 -21.091 -14.372 1.00 54.09 83 TRP A N 1
ATOM 629 C CA . TRP A 1 83 ? 5.418 -20.490 -15.505 1.00 54.09 83 TRP A CA 1
ATOM 630 C C . TRP A 1 83 ? 3.926 -20.752 -15.503 1.00 54.09 83 TRP A C 1
ATOM 632 O O . TRP A 1 83 ? 3.163 -19.887 -15.929 1.00 54.09 83 TRP A O 1
ATOM 642 N N . ASN A 1 84 ? 3.503 -21.916 -15.017 1.00 58.12 84 ASN A N 1
ATOM 643 C CA . ASN A 1 84 ? 2.081 -22.185 -14.848 1.00 58.12 84 ASN A CA 1
ATOM 644 C C . ASN A 1 84 ? 1.495 -21.257 -13.780 1.00 58.12 84 ASN A C 1
ATOM 646 O O . ASN A 1 84 ? 0.466 -20.641 -14.027 1.00 58.12 84 ASN A O 1
ATOM 650 N N . TYR A 1 85 ? 2.209 -21.053 -12.670 1.00 56.47 85 TYR A N 1
ATOM 651 C CA . TYR A 1 85 ? 1.823 -20.093 -11.634 1.00 56.47 85 TYR A CA 1
ATOM 652 C C . TYR A 1 85 ? 1.798 -18.638 -12.145 1.00 56.47 85 TYR A C 1
ATOM 654 O O . TYR A 1 85 ? 0.839 -17.908 -11.911 1.00 56.47 85 TYR A O 1
ATOM 662 N N . LEU A 1 86 ? 2.814 -18.213 -12.905 1.00 56.59 86 LEU A N 1
ATOM 663 C CA . LEU A 1 86 ? 2.851 -16.875 -13.514 1.00 56.59 86 LEU A CA 1
ATOM 664 C C . LEU A 1 86 ? 1.733 -16.668 -14.546 1.00 56.59 86 LEU A C 1
ATOM 666 O O . LEU A 1 86 ? 1.122 -15.603 -14.583 1.00 56.59 86 LEU A O 1
ATOM 670 N N . GLY A 1 87 ? 1.442 -17.688 -15.356 1.00 55.50 87 GLY A N 1
ATOM 671 C CA . GLY A 1 87 ? 0.339 -17.668 -16.315 1.00 55.50 87 GLY A CA 1
ATOM 672 C C . GLY A 1 87 ? -1.039 -17.703 -15.649 1.00 55.50 87 GLY A C 1
ATOM 673 O O . GLY A 1 87 ? -1.993 -17.165 -16.205 1.00 55.50 87 GLY A O 1
ATOM 674 N N . GLU A 1 88 ? -1.165 -18.296 -14.460 1.00 61.22 88 GLU A N 1
ATOM 675 C CA . GLU A 1 88 ? -2.380 -18.212 -13.643 1.00 61.22 88 GLU A CA 1
ATOM 676 C C . GLU A 1 88 ? -2.582 -16.801 -13.081 1.00 61.22 88 GLU A C 1
ATOM 678 O O . GLU A 1 88 ? -3.695 -16.292 -13.162 1.00 61.22 88 GLU A O 1
ATOM 683 N N . ILE A 1 89 ? -1.519 -16.118 -12.635 1.00 58.59 89 ILE A N 1
ATOM 684 C CA . ILE A 1 89 ? -1.590 -14.704 -12.217 1.00 58.59 89 ILE A CA 1
ATOM 685 C C . ILE A 1 89 ? -1.975 -13.792 -13.390 1.00 58.59 89 ILE A C 1
ATOM 687 O O . ILE A 1 89 ? -2.800 -12.895 -13.232 1.00 58.59 89 ILE A O 1
ATOM 691 N N . GLU A 1 90 ? -1.410 -14.019 -14.581 1.00 56.09 90 GLU A N 1
ATOM 692 C CA . GLU A 1 90 ? -1.791 -13.275 -15.788 1.00 56.09 90 GLU A CA 1
ATOM 693 C C . GLU A 1 90 ? -3.277 -13.475 -16.121 1.00 56.09 90 GLU A C 1
ATOM 695 O O . GLU A 1 90 ? -3.949 -12.531 -16.533 1.00 56.09 90 GLU A O 1
ATOM 700 N N . ARG A 1 91 ? -3.813 -14.684 -15.910 1.00 57.53 91 ARG A N 1
ATOM 701 C CA . ARG A 1 91 ? -5.220 -15.016 -16.182 1.00 57.53 91 ARG A CA 1
ATOM 702 C C . ARG A 1 91 ? -6.181 -14.595 -15.073 1.00 57.53 91 ARG A C 1
ATOM 704 O O . ARG A 1 91 ? -7.356 -14.384 -15.371 1.00 57.53 91 ARG A O 1
ATOM 711 N N . ASP A 1 92 ? -5.714 -14.412 -13.841 1.00 62.41 92 ASP A N 1
ATOM 712 C CA . ASP A 1 92 ? -6.512 -13.911 -12.715 1.00 62.41 92 ASP A CA 1
ATOM 713 C C . ASP A 1 92 ? -6.660 -12.375 -12.745 1.00 62.41 92 ASP A C 1
ATOM 715 O O . ASP A 1 92 ? -6.432 -11.646 -11.779 1.00 62.41 92 ASP A O 1
ATOM 719 N N . GLN A 1 93 ? -7.076 -11.857 -13.905 1.00 64.38 93 GLN A N 1
ATOM 720 C CA . GLN A 1 93 ? -7.457 -10.450 -14.081 1.00 64.38 93 GLN A CA 1
ATOM 721 C C . GLN A 1 93 ? -8.723 -10.097 -13.288 1.00 64.38 93 GLN A C 1
ATOM 723 O O . GLN A 1 93 ? -8.985 -8.921 -13.035 1.00 64.38 93 GLN A O 1
ATOM 728 N N . GLY A 1 94 ? -9.507 -11.106 -12.887 1.00 67.31 94 GLY A N 1
ATOM 729 C CA . GLY A 1 94 ? -10.691 -10.933 -12.052 1.00 67.31 94 GLY A CA 1
ATOM 730 C C . GLY A 1 94 ? -10.338 -10.320 -10.700 1.00 67.31 94 GLY A C 1
ATOM 731 O O . GLY A 1 94 ? -10.974 -9.347 -10.295 1.00 67.31 94 GLY A O 1
ATOM 732 N N . ALA A 1 95 ? -9.278 -10.814 -10.053 1.00 75.12 95 ALA A N 1
ATOM 733 C CA . ALA A 1 95 ? -8.793 -10.245 -8.800 1.00 75.12 95 ALA A CA 1
ATOM 734 C C . ALA A 1 95 ? -8.279 -8.805 -8.977 1.00 75.12 95 ALA A C 1
ATOM 736 O O . ALA A 1 95 ? -8.577 -7.940 -8.159 1.00 75.12 95 ALA A O 1
ATOM 737 N N . VAL A 1 96 ? -7.563 -8.505 -10.068 1.00 81.81 96 VAL A N 1
ATOM 738 C CA . VAL A 1 96 ? -7.056 -7.144 -10.342 1.00 81.81 96 VAL A CA 1
ATOM 739 C C . VAL A 1 96 ? -8.204 -6.154 -10.549 1.00 81.81 96 VAL A C 1
ATOM 741 O O . VAL A 1 96 ? -8.179 -5.065 -9.979 1.00 81.81 96 VAL A O 1
ATOM 744 N N . LEU A 1 97 ? -9.237 -6.539 -11.305 1.00 85.44 97 LEU A N 1
ATOM 745 C CA . LEU A 1 97 ? -10.438 -5.722 -11.505 1.00 85.44 97 LEU A CA 1
ATOM 746 C C . LEU A 1 97 ? -11.147 -5.404 -10.183 1.00 85.44 97 LEU A C 1
ATOM 748 O O . LEU A 1 97 ? -11.608 -4.280 -9.992 1.00 85.44 97 LEU A O 1
ATOM 752 N N . GLN A 1 98 ? -11.192 -6.354 -9.248 1.00 88.50 98 GLN A N 1
ATOM 753 C CA . GLN A 1 98 ? -11.789 -6.143 -7.926 1.00 88.50 98 GLN A CA 1
ATOM 754 C C . GLN A 1 98 ? -11.014 -5.142 -7.061 1.00 88.50 98 GLN A C 1
ATOM 756 O O . GLN A 1 98 ? -11.599 -4.566 -6.155 1.00 88.50 98 GLN A O 1
ATOM 761 N N . LEU A 1 99 ? -9.729 -4.905 -7.342 1.00 92.00 99 LEU A N 1
ATOM 762 C CA . LEU A 1 99 ? -8.894 -3.942 -6.613 1.00 92.00 99 LEU A CA 1
ATOM 763 C C . LEU A 1 99 ? -8.961 -2.520 -7.189 1.00 92.00 99 LEU A C 1
ATOM 765 O O . LEU A 1 99 ? -8.359 -1.601 -6.625 1.00 92.00 99 LEU A O 1
ATOM 769 N N . THR A 1 100 ? -9.653 -2.323 -8.312 1.00 94.12 100 THR A N 1
ATOM 770 C CA . THR A 1 100 ? -9.892 -0.986 -8.874 1.00 94.12 100 THR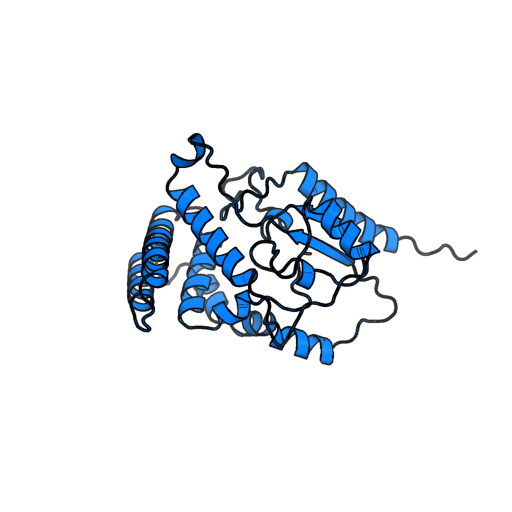 A CA 1
ATOM 771 C C . THR A 1 100 ? -10.749 -0.148 -7.916 1.00 94.12 100 THR A C 1
ATOM 773 O O . THR A 1 100 ? -11.547 -0.717 -7.167 1.00 94.12 100 THR A O 1
ATOM 776 N N . PRO A 1 101 ? -10.611 1.192 -7.899 1.00 94.44 101 PRO A N 1
ATOM 777 C CA . PRO A 1 101 ? -11.508 2.060 -7.132 1.00 94.44 101 PRO A CA 1
ATOM 778 C C . PRO A 1 101 ? -12.989 1.790 -7.431 1.00 94.44 101 PRO A C 1
ATOM 780 O O . PRO A 1 101 ? -13.798 1.718 -6.515 1.00 94.44 101 PRO A O 1
ATOM 783 N N . GLU A 1 102 ? -13.322 1.554 -8.700 1.00 93.81 102 GLU A N 1
ATOM 784 C CA . GLU A 1 102 ? -14.650 1.165 -9.177 1.00 93.81 102 GLU A CA 1
ATOM 785 C C . GLU A 1 102 ? -15.130 -0.153 -8.554 1.00 93.81 102 GLU A C 1
ATOM 787 O O . GLU A 1 102 ? -16.259 -0.254 -8.070 1.00 93.81 102 GLU A O 1
ATOM 792 N N . GLY A 1 103 ? -14.275 -1.179 -8.597 1.00 92.31 103 GLY A N 1
ATOM 793 C CA . GLY A 1 103 ? -14.580 -2.516 -8.099 1.00 92.31 103 GLY A CA 1
ATOM 794 C C . GLY A 1 103 ? -14.778 -2.539 -6.588 1.00 92.31 103 GLY A C 1
ATOM 795 O O . GLY A 1 103 ? -15.729 -3.159 -6.111 1.00 92.31 103 GLY A O 1
ATOM 796 N N . ILE A 1 104 ? -13.929 -1.822 -5.848 1.00 94.38 104 ILE A N 1
ATOM 797 C CA . ILE A 1 104 ? -14.057 -1.696 -4.395 1.00 94.38 104 ILE A CA 1
ATOM 798 C C . ILE A 1 104 ? -15.281 -0.864 -4.008 1.00 94.38 104 ILE A C 1
ATOM 800 O O . ILE A 1 104 ? -15.999 -1.275 -3.107 1.00 94.38 104 ILE A O 1
ATOM 804 N N . GLU A 1 105 ? -15.598 0.225 -4.713 1.00 92.31 105 GLU A N 1
ATOM 805 C CA . GLU A 1 105 ? -16.830 0.986 -4.445 1.00 92.31 105 GLU A CA 1
ATOM 806 C C . GLU A 1 105 ? -18.081 0.105 -4.621 1.00 92.31 105 GLU A C 1
ATOM 808 O O . GLU A 1 105 ? -18.997 0.129 -3.798 1.00 92.31 105 GLU A O 1
ATOM 813 N N . LEU A 1 106 ? -18.119 -0.719 -5.676 1.00 92.75 106 LEU A N 1
ATOM 814 C CA . LEU A 1 106 ? -19.218 -1.662 -5.888 1.00 92.75 106 LEU A CA 1
ATOM 815 C C . LEU A 1 106 ? -19.279 -2.729 -4.783 1.00 92.75 106 LEU A C 1
ATOM 817 O O . LEU A 1 106 ? -20.371 -3.114 -4.361 1.00 92.75 106 LEU A O 1
ATOM 821 N N . PHE A 1 107 ? -18.123 -3.207 -4.318 1.00 91.81 107 PHE A N 1
ATOM 822 C CA . PHE A 1 107 ? -18.032 -4.141 -3.198 1.00 91.81 107 PHE A CA 1
ATOM 823 C C . PHE A 1 107 ? -18.552 -3.513 -1.898 1.00 91.81 107 PHE A C 1
ATOM 825 O O . PHE A 1 107 ? -19.413 -4.105 -1.250 1.00 91.81 107 PHE A O 1
ATOM 832 N N . ASP A 1 108 ? -18.105 -2.305 -1.558 1.00 90.00 108 ASP A N 1
ATOM 833 C CA . ASP A 1 108 ? -18.513 -1.571 -0.355 1.00 90.00 108 ASP A CA 1
ATOM 834 C C . ASP A 1 108 ? -20.017 -1.256 -0.364 1.00 90.00 108 ASP A C 1
ATOM 836 O O . ASP A 1 108 ? -20.679 -1.300 0.674 1.00 90.00 108 ASP A O 1
ATOM 840 N N . ALA A 1 109 ? -20.600 -1.011 -1.541 1.00 89.56 109 ALA A N 1
ATOM 841 C CA . ALA A 1 109 ? -22.044 -0.838 -1.685 1.00 89.56 109 ALA A CA 1
ATOM 842 C C . ALA A 1 109 ? -22.839 -2.134 -1.425 1.00 89.56 109 ALA A C 1
ATOM 844 O O . ALA A 1 109 ? -24.005 -2.077 -1.025 1.00 89.56 109 ALA A O 1
ATOM 845 N N . ALA A 1 110 ? -22.233 -3.299 -1.665 1.00 91.06 110 ALA A N 1
ATOM 846 C CA . ALA A 1 110 ? -22.872 -4.606 -1.527 1.00 91.06 110 ALA A CA 1
ATOM 847 C C . ALA A 1 110 ? -22.582 -5.295 -0.182 1.00 91.06 110 ALA A C 1
ATOM 849 O O . ALA A 1 110 ? -23.312 -6.212 0.208 1.00 91.06 110 ALA A O 1
ATOM 850 N N . VAL A 1 111 ? -21.529 -4.882 0.526 1.00 90.12 111 VAL A N 1
ATOM 851 C CA . VAL A 1 111 ? -21.034 -5.544 1.735 1.00 90.12 111 VAL A CA 1
ATOM 852 C C . VAL A 1 111 ? -20.987 -4.559 2.894 1.00 90.12 111 VAL A C 1
ATOM 854 O O . VAL A 1 111 ? -20.200 -3.622 2.913 1.00 90.12 111 VAL A O 1
ATOM 857 N N . ALA A 1 112 ? -21.814 -4.812 3.908 1.00 88.00 112 ALA A N 1
ATOM 858 C CA . ALA A 1 112 ? -21.816 -4.035 5.140 1.00 88.00 112 ALA A CA 1
ATOM 859 C C . ALA A 1 112 ? -20.929 -4.673 6.217 1.00 88.00 112 ALA A C 1
ATOM 861 O O . ALA A 1 112 ? -20.875 -5.901 6.363 1.00 88.00 112 ALA A O 1
ATOM 862 N N . ASP A 1 113 ? -20.318 -3.822 7.041 1.00 90.44 113 ASP A N 1
ATOM 863 C CA . ASP A 1 113 ? -19.614 -4.256 8.241 1.00 90.44 113 ASP A CA 1
ATOM 864 C C . ASP A 1 113 ? -20.546 -5.032 9.178 1.00 90.44 113 ASP A C 1
ATOM 866 O O . ASP A 1 113 ? -21.679 -4.640 9.478 1.00 90.44 113 ASP A O 1
ATOM 870 N N . ARG A 1 114 ? -20.049 -6.160 9.686 1.00 92.38 114 ARG A N 1
ATOM 871 C CA . ARG A 1 114 ? -20.808 -7.019 10.588 1.00 92.38 114 ARG A CA 1
ATOM 872 C C . ARG A 1 114 ? -20.763 -6.458 12.005 1.00 92.38 114 ARG A C 1
ATOM 874 O O . ARG A 1 114 ? -19.697 -6.328 12.607 1.00 92.38 114 ARG A O 1
ATOM 881 N N . ALA A 1 115 ? -21.939 -6.248 12.592 1.00 91.25 115 ALA A N 1
ATOM 882 C CA . ALA A 1 115 ? -22.062 -5.854 13.992 1.00 91.25 115 ALA A CA 1
ATOM 883 C C . ALA A 1 115 ? -21.332 -6.837 14.933 1.00 91.25 115 ALA A C 1
ATOM 885 O O . ALA A 1 115 ? -21.426 -8.059 14.789 1.00 91.25 115 ALA A O 1
ATOM 886 N N . GLY A 1 116 ? -20.602 -6.294 15.912 1.00 89.62 116 GLY A N 1
ATOM 887 C CA . GLY A 1 116 ? -19.818 -7.076 16.877 1.00 89.62 116 GLY A CA 1
ATOM 888 C C . GLY A 1 116 ? -18.444 -7.548 16.374 1.00 89.62 116 GLY A C 1
ATOM 889 O O . GLY A 1 116 ? -17.744 -8.278 17.087 1.00 89.62 116 GLY A O 1
ATOM 890 N N . ILE A 1 117 ? -18.032 -7.142 15.170 1.00 91.12 117 ILE A N 1
ATOM 891 C C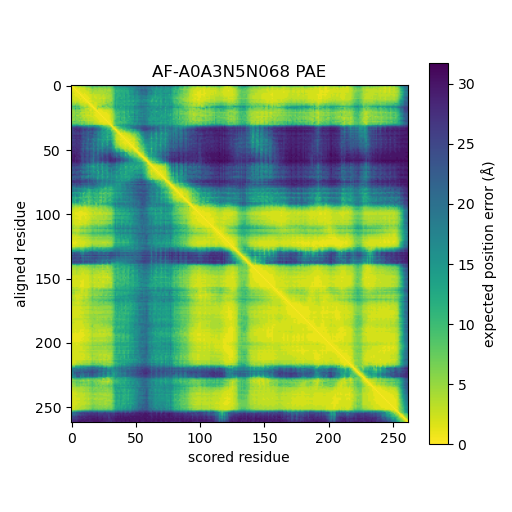A . ILE A 1 117 ? -16.665 -7.322 14.672 1.00 91.12 117 ILE A CA 1
ATOM 892 C C . ILE A 1 117 ? -15.869 -6.028 14.885 1.00 91.12 117 ILE A C 1
ATOM 894 O O . ILE A 1 117 ? -16.333 -4.948 14.539 1.00 91.12 117 ILE A O 1
ATOM 898 N N . ASP A 1 118 ? -14.680 -6.145 15.488 1.00 90.50 118 ASP A N 1
ATOM 899 C CA . ASP A 1 118 ? -13.717 -5.040 15.578 1.00 90.50 118 ASP A CA 1
ATOM 900 C C . ASP A 1 118 ? -12.838 -5.065 14.326 1.00 90.50 118 ASP A C 1
ATOM 902 O O . ASP A 1 118 ? -12.128 -6.047 14.083 1.00 90.50 118 ASP A O 1
ATOM 906 N N . TYR A 1 119 ? -12.915 -4.001 13.533 1.00 93.06 119 TYR A N 1
ATOM 907 C CA . TYR A 1 119 ? -12.134 -3.821 12.316 1.00 93.06 119 TYR A CA 1
ATOM 908 C C . TYR A 1 119 ? -10.915 -2.963 12.625 1.00 93.06 119 TYR A C 1
ATOM 910 O O . TYR A 1 119 ? -11.027 -1.909 13.257 1.00 93.06 119 TYR A O 1
ATOM 918 N N . GLY A 1 120 ? -9.743 -3.389 12.157 1.00 93.50 120 GLY A N 1
ATOM 919 C CA . GLY A 1 120 ? -8.521 -2.618 12.322 1.00 93.50 120 GLY A CA 1
ATOM 920 C C . GLY A 1 120 ? -7.592 -2.701 11.121 1.00 93.50 120 GLY A C 1
ATOM 921 O O . GLY A 1 120 ? -7.490 -3.741 10.470 1.00 93.50 120 GLY A O 1
ATOM 922 N N . CYS A 1 121 ? -6.885 -1.604 10.859 1.00 95.38 121 CYS A N 1
ATOM 923 C CA . CYS A 1 121 ? -5.956 -1.475 9.741 1.00 95.38 121 CYS A CA 1
ATOM 924 C C . CYS A 1 121 ? -4.529 -1.163 10.209 1.00 95.38 121 CYS A C 1
ATOM 926 O O . CYS A 1 121 ? -4.299 -0.594 11.279 1.00 95.38 121 CYS A O 1
ATOM 928 N N . VAL A 1 122 ? -3.565 -1.551 9.375 1.00 97.06 122 VAL A N 1
ATOM 929 C CA . VAL A 1 122 ? -2.178 -1.081 9.448 1.00 97.06 122 VAL A CA 1
ATOM 930 C C . VAL A 1 122 ? -1.993 -0.199 8.233 1.00 97.06 122 VAL A C 1
ATOM 932 O O . VAL A 1 122 ? -2.304 -0.634 7.127 1.00 97.06 122 VAL A O 1
ATOM 935 N N . VAL A 1 123 ? -1.514 1.018 8.453 1.00 97.31 123 VAL A N 1
ATOM 936 C CA . VAL A 1 123 ? -1.332 1.996 7.387 1.00 97.31 123 VAL A CA 1
ATOM 937 C C . VAL A 1 123 ? 0.153 2.187 7.133 1.00 97.31 123 VAL A C 1
ATOM 939 O O . VAL A 1 123 ? 0.916 2.451 8.061 1.00 97.31 123 VAL A O 1
ATOM 942 N N . ALA A 1 124 ? 0.550 2.080 5.875 1.00 96.56 124 ALA A N 1
ATOM 943 C CA . ALA A 1 124 ? 1.897 2.323 5.414 1.00 96.56 124 ALA A CA 1
ATOM 944 C C . ALA A 1 124 ? 1.936 3.466 4.402 1.00 96.56 124 ALA A C 1
ATOM 946 O O . ALA A 1 124 ? 0.953 3.813 3.735 1.00 96.56 124 ALA A O 1
ATOM 947 N N . GLY A 1 125 ? 3.107 4.063 4.285 1.00 94.88 125 GLY A N 1
ATOM 948 C CA . GLY A 1 125 ? 3.387 5.020 3.240 1.00 94.88 125 GLY A CA 1
ATOM 949 C C . GLY A 1 125 ? 4.872 5.285 3.145 1.00 94.88 125 GLY A C 1
ATOM 950 O O . GLY A 1 125 ? 5.582 5.357 4.151 1.00 94.88 125 GLY A O 1
ATOM 951 N N . VAL A 1 126 ? 5.328 5.497 1.922 1.00 91.38 126 VAL A N 1
ATOM 952 C CA . VAL A 1 126 ? 6.648 6.047 1.663 1.00 91.38 126 VAL A CA 1
ATOM 953 C C . VAL A 1 126 ? 6.511 7.527 1.317 1.00 91.38 126 VAL A C 1
ATOM 955 O O . VAL A 1 126 ? 5.513 7.938 0.717 1.00 91.38 126 VAL A O 1
ATOM 958 N N . PRO A 1 127 ? 7.477 8.373 1.714 1.00 81.38 127 PRO A N 1
ATOM 959 C CA . PRO A 1 127 ? 7.491 9.737 1.216 1.00 81.38 127 PRO A CA 1
ATOM 960 C C . PRO A 1 127 ? 7.667 9.710 -0.305 1.00 81.38 127 PRO A C 1
ATOM 962 O O . PRO A 1 127 ? 8.221 8.751 -0.850 1.00 81.38 127 PRO A O 1
ATOM 965 N N . GLU A 1 128 ? 7.259 10.786 -0.985 1.00 74.31 128 GLU A N 1
ATOM 966 C CA . GLU A 1 128 ? 7.585 10.959 -2.403 1.00 74.31 128 GLU A CA 1
ATOM 967 C C . GLU A 1 128 ? 9.081 10.675 -2.611 1.00 74.31 128 GLU A C 1
ATOM 969 O O . GLU A 1 128 ? 9.897 11.268 -1.893 1.00 74.31 128 GLU A O 1
ATOM 974 N N . PRO A 1 129 ? 9.458 9.777 -3.541 1.00 66.31 129 PRO A N 1
ATOM 975 C CA . PRO A 1 129 ? 10.854 9.436 -3.771 1.00 66.31 129 PRO A CA 1
ATOM 976 C C . PRO A 1 129 ? 11.659 10.684 -4.162 1.00 66.31 129 PRO A C 1
ATOM 978 O O . PRO A 1 129 ? 11.669 11.094 -5.322 1.00 66.31 129 PRO A O 1
ATOM 981 N N . ARG A 1 130 ? 12.316 11.320 -3.186 1.00 58.25 130 ARG A N 1
ATOM 982 C CA . ARG A 1 130 ? 13.218 12.458 -3.391 1.00 58.25 130 ARG A CA 1
ATOM 983 C C . ARG A 1 130 ? 14.653 11.959 -3.417 1.00 58.25 130 ARG A C 1
ATOM 985 O O . ARG A 1 130 ? 15.031 11.073 -2.652 1.00 58.25 130 ARG A O 1
ATOM 992 N N . GLU A 1 131 ? 15.437 12.519 -4.326 1.00 47.50 131 GLU A N 1
ATOM 993 C CA . GLU A 1 131 ? 16.819 12.123 -4.567 1.00 47.50 131 GLU A CA 1
ATOM 994 C C . GLU A 1 131 ? 17.708 12.554 -3.394 1.00 47.50 131 GLU A C 1
ATOM 996 O O . GLU A 1 131 ? 18.192 13.678 -3.329 1.00 47.50 131 GLU A O 1
ATOM 1001 N N . GLY A 1 132 ? 17.929 11.643 -2.447 1.00 47.47 132 GLY A N 1
ATOM 1002 C CA . GLY A 1 132 ? 19.156 11.640 -1.663 1.00 47.47 132 GLY A CA 1
ATOM 1003 C C . GLY A 1 132 ? 20.230 10.985 -2.518 1.00 47.47 132 GLY A C 1
ATOM 1004 O O . GLY A 1 132 ? 20.330 9.760 -2.541 1.00 47.47 132 GLY A O 1
ATOM 1005 N N . LEU A 1 133 ? 20.968 11.787 -3.285 1.00 43.50 133 LEU A N 1
ATOM 1006 C CA . LEU A 1 133 ? 22.099 11.337 -4.097 1.00 43.50 133 LEU A CA 1
ATOM 1007 C C . LEU A 1 133 ? 23.270 10.953 -3.180 1.00 43.50 133 LEU A C 1
ATOM 1009 O O . LEU A 1 133 ? 24.287 11.640 -3.134 1.00 43.50 133 LEU A O 1
ATOM 1013 N N . GLU A 1 134 ? 23.152 9.859 -2.429 1.00 48.88 134 GLU A N 1
ATOM 1014 C CA . GLU A 1 134 ? 24.344 9.244 -1.857 1.00 48.88 134 GLU A CA 1
ATOM 1015 C C . GLU A 1 134 ? 25.139 8.604 -3.001 1.00 48.88 134 GLU A C 1
ATOM 1017 O O . GLU A 1 134 ? 24.758 7.577 -3.562 1.00 48.88 134 GLU A O 1
ATOM 1022 N N . MET A 1 135 ? 26.267 9.228 -3.360 1.00 46.38 135 MET A N 1
ATOM 1023 C CA . MET A 1 135 ? 27.163 8.792 -4.444 1.00 46.38 135 MET A CA 1
ATOM 1024 C C . MET A 1 135 ? 27.573 7.311 -4.355 1.00 46.38 135 MET A C 1
ATOM 1026 O O . MET A 1 135 ? 27.929 6.717 -5.368 1.00 46.38 135 MET A O 1
ATOM 1030 N N . LYS A 1 136 ? 27.507 6.690 -3.170 1.00 52.12 136 LYS A N 1
ATOM 1031 C CA . LYS A 1 136 ? 27.859 5.277 -2.961 1.00 52.12 136 LYS A CA 1
ATOM 1032 C C . LYS A 1 136 ? 26.797 4.292 -3.467 1.00 52.12 136 LYS A C 1
ATOM 1034 O O . LYS A 1 136 ? 27.142 3.159 -3.783 1.00 52.12 136 LYS A O 1
ATOM 1039 N N . THR A 1 137 ? 25.539 4.711 -3.603 1.00 51.94 137 THR A N 1
ATOM 1040 C CA . THR A 1 137 ? 24.438 3.866 -4.108 1.00 51.94 137 THR A CA 1
ATOM 1041 C C . THR A 1 137 ? 24.444 3.743 -5.640 1.00 51.94 137 THR A C 1
ATOM 1043 O O . THR A 1 137 ? 23.808 2.855 -6.197 1.00 51.94 137 THR A O 1
ATOM 1046 N N . PHE A 1 138 ? 25.207 4.592 -6.339 1.00 51.38 138 PHE A N 1
ATOM 1047 C CA . PHE A 1 138 ? 25.298 4.616 -7.806 1.00 51.38 138 PHE A CA 1
ATOM 1048 C C . PHE A 1 138 ? 26.045 3.433 -8.440 1.00 51.38 138 PHE A C 1
ATOM 1050 O O . PHE A 1 138 ? 26.078 3.326 -9.665 1.00 51.38 138 PHE A O 1
ATOM 1057 N N . LEU A 1 139 ? 26.656 2.556 -7.642 1.00 57.53 139 LEU A N 1
ATOM 1058 C CA . LEU A 1 139 ? 27.534 1.498 -8.150 1.00 57.53 139 LEU A CA 1
ATOM 1059 C C . LEU A 1 139 ? 26.814 0.180 -8.466 1.00 57.53 139 LEU A C 1
ATOM 1061 O O . LEU A 1 139 ? 27.448 -0.715 -9.019 1.00 57.53 139 LEU A O 1
ATOM 1065 N N . ASP A 1 140 ? 25.513 0.069 -8.176 1.00 70.56 140 ASP A N 1
ATOM 1066 C CA . ASP A 1 140 ? 24.715 -1.109 -8.521 1.00 70.56 140 ASP A CA 1
ATOM 1067 C C . ASP A 1 140 ? 23.622 -0.787 -9.568 1.00 70.56 140 ASP A C 1
ATOM 1069 O O . ASP A 1 140 ? 22.560 -0.246 -9.238 1.00 70.56 140 ASP A O 1
ATOM 1073 N N . PRO A 1 141 ? 23.847 -1.133 -10.853 1.00 68.94 141 PRO A N 1
ATOM 1074 C CA . PRO A 1 141 ? 22.862 -0.959 -11.916 1.00 68.94 141 PRO A CA 1
ATOM 1075 C C . PRO A 1 141 ? 21.552 -1.725 -11.696 1.00 68.94 141 PRO A C 1
ATOM 1077 O O . PRO A 1 141 ? 20.526 -1.318 -12.247 1.00 68.94 141 PRO A O 1
ATOM 1080 N N . GLU A 1 142 ? 21.581 -2.841 -10.959 1.00 69.94 142 GLU A N 1
ATOM 1081 C CA . GLU A 1 142 ? 20.385 -3.616 -10.613 1.00 69.94 142 GLU A CA 1
ATOM 1082 C C . GLU A 1 142 ? 19.501 -2.821 -9.658 1.00 69.94 142 GLU A C 1
ATOM 1084 O O . GLU A 1 142 ? 18.335 -2.551 -9.963 1.00 69.94 142 GLU A O 1
ATOM 1089 N N . TYR A 1 143 ? 20.090 -2.350 -8.562 1.00 72.69 143 TYR A N 1
ATOM 1090 C CA . TYR A 1 143 ? 19.414 -1.506 -7.586 1.00 72.69 143 TYR A CA 1
ATOM 1091 C C . TYR A 1 143 ? 18.783 -0.260 -8.226 1.00 72.69 143 TYR A C 1
ATOM 1093 O O . TYR A 1 143 ? 17.632 0.072 -7.938 1.00 72.69 143 TYR A O 1
ATOM 1101 N N . ILE A 1 144 ? 19.493 0.409 -9.144 1.00 74.56 144 ILE A N 1
ATOM 1102 C CA . ILE A 1 144 ? 18.976 1.590 -9.859 1.00 74.56 144 ILE A CA 1
ATOM 1103 C C . ILE A 1 144 ? 17.728 1.244 -10.682 1.00 74.56 144 ILE A C 1
ATOM 1105 O O . ILE A 1 144 ? 16.743 1.985 -10.644 1.00 74.56 144 ILE A O 1
ATOM 1109 N N . ALA A 1 145 ? 17.750 0.129 -11.419 1.00 74.38 145 ALA A N 1
ATOM 1110 C CA . ALA A 1 145 ? 16.626 -0.286 -12.254 1.00 74.38 145 ALA A CA 1
ATOM 1111 C C . ALA A 1 145 ? 15.388 -0.628 -11.412 1.00 74.38 145 ALA A C 1
ATOM 1113 O O . ALA A 1 145 ? 14.288 -0.169 -11.720 1.00 74.38 145 ALA A O 1
ATOM 1114 N N . LEU A 1 146 ? 15.563 -1.373 -10.318 1.00 77.12 146 LEU A N 1
ATOM 1115 C CA . LEU A 1 146 ? 14.464 -1.733 -9.419 1.00 77.12 146 LEU A CA 1
ATOM 1116 C C . LEU A 1 146 ? 13.915 -0.504 -8.679 1.00 77.12 146 LEU A C 1
ATOM 1118 O O . LEU A 1 146 ? 12.702 -0.355 -8.539 1.00 77.12 146 LEU A O 1
ATOM 1122 N N . ARG A 1 147 ? 14.780 0.441 -8.291 1.00 80.06 147 ARG A N 1
ATOM 1123 C CA . ARG A 1 147 ? 14.357 1.722 -7.707 1.00 80.06 147 ARG A CA 1
ATOM 1124 C C . ARG A 1 147 ? 13.558 2.564 -8.704 1.00 80.06 147 ARG A C 1
ATOM 1126 O O . ARG A 1 147 ? 12.588 3.213 -8.317 1.00 80.06 147 ARG A O 1
ATOM 1133 N N . ALA A 1 148 ? 13.935 2.558 -9.983 1.00 81.06 148 ALA A N 1
ATOM 1134 C CA . ALA A 1 148 ? 13.179 3.228 -11.042 1.00 81.06 148 ALA A CA 1
ATOM 1135 C C . ALA A 1 148 ? 11.808 2.569 -11.267 1.00 81.06 148 ALA A C 1
ATOM 1137 O O . ALA A 1 148 ? 10.809 3.275 -11.392 1.00 81.06 148 ALA A O 1
ATOM 1138 N N . LEU A 1 149 ? 11.748 1.235 -11.243 1.00 82.50 149 LEU A N 1
ATOM 1139 C CA . LEU A 1 149 ? 10.493 0.488 -11.306 1.00 82.50 149 LEU A CA 1
ATOM 1140 C C . LEU A 1 149 ? 9.578 0.831 -10.122 1.00 82.50 149 LEU A C 1
ATOM 1142 O O . LEU A 1 149 ? 8.417 1.172 -10.331 1.00 82.50 149 LEU A O 1
ATOM 1146 N N . PHE A 1 150 ? 10.105 0.842 -8.895 1.00 86.62 150 PHE A N 1
ATOM 1147 C CA . PHE A 1 150 ? 9.347 1.277 -7.722 1.00 86.62 150 PHE A CA 1
ATOM 1148 C C . PHE A 1 150 ? 8.820 2.711 -7.881 1.00 86.62 150 PHE A C 1
ATOM 1150 O O . PHE A 1 150 ? 7.653 2.976 -7.602 1.00 86.62 150 PHE A O 1
ATOM 1157 N N . ARG A 1 151 ? 9.652 3.645 -8.370 1.00 85.94 151 ARG A N 1
ATOM 1158 C CA . ARG A 1 151 ? 9.238 5.036 -8.631 1.00 85.94 151 ARG A CA 1
ATOM 1159 C C . ARG A 1 151 ? 8.088 5.111 -9.631 1.00 85.94 151 ARG A C 1
ATOM 1161 O O . ARG A 1 151 ? 7.180 5.909 -9.416 1.00 85.94 151 ARG A O 1
ATOM 1168 N N . LEU A 1 152 ? 8.124 4.303 -10.691 1.00 85.62 152 LEU A N 1
ATOM 1169 C CA . LEU A 1 152 ? 7.035 4.218 -11.662 1.00 85.62 152 LEU A CA 1
ATOM 1170 C C . LEU A 1 152 ? 5.743 3.753 -10.981 1.00 85.62 152 LEU A C 1
ATOM 1172 O O . LEU A 1 152 ? 4.737 4.448 -11.084 1.00 85.62 152 LEU A O 1
ATOM 1176 N N . LEU A 1 153 ? 5.778 2.642 -10.238 1.00 88.38 153 LEU A N 1
ATOM 1177 C CA . LEU A 1 153 ? 4.602 2.131 -9.521 1.00 88.38 153 LEU A CA 1
ATOM 1178 C C . LEU A 1 153 ? 4.052 3.163 -8.539 1.00 88.38 153 LEU A C 1
ATOM 1180 O O . LEU A 1 153 ? 2.877 3.507 -8.600 1.00 88.38 153 LEU A O 1
ATOM 1184 N N . HIS A 1 154 ? 4.922 3.746 -7.714 1.00 89.38 154 HIS A N 1
ATOM 1185 C CA . HIS A 1 154 ? 4.544 4.802 -6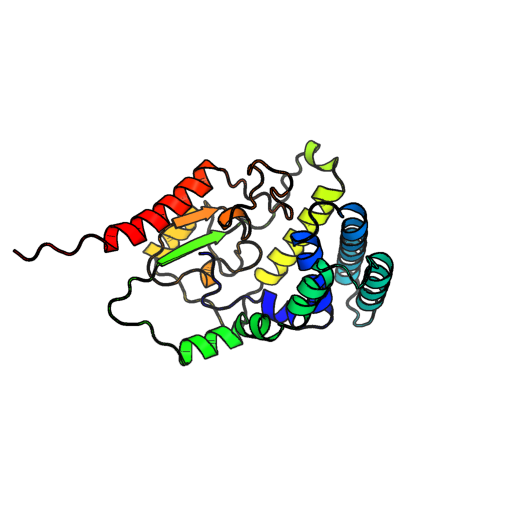.786 1.00 89.38 154 HIS A CA 1
ATOM 1186 C C . HIS A 1 154 ? 3.909 5.997 -7.513 1.00 89.38 154 HIS A C 1
ATOM 1188 O O . HIS A 1 154 ? 2.916 6.548 -7.047 1.00 89.38 154 HIS A O 1
ATOM 1194 N N . ALA A 1 155 ? 4.452 6.418 -8.659 1.00 88.25 155 ALA A N 1
ATOM 1195 C CA . ALA A 1 155 ? 3.917 7.536 -9.434 1.00 88.25 155 ALA A CA 1
ATOM 1196 C C . ALA A 1 155 ? 2.548 7.236 -10.062 1.00 88.25 155 ALA A C 1
ATOM 1198 O O . ALA A 1 155 ? 1.723 8.146 -10.152 1.00 88.25 155 ALA A O 1
ATOM 1199 N N . LEU A 1 156 ? 2.303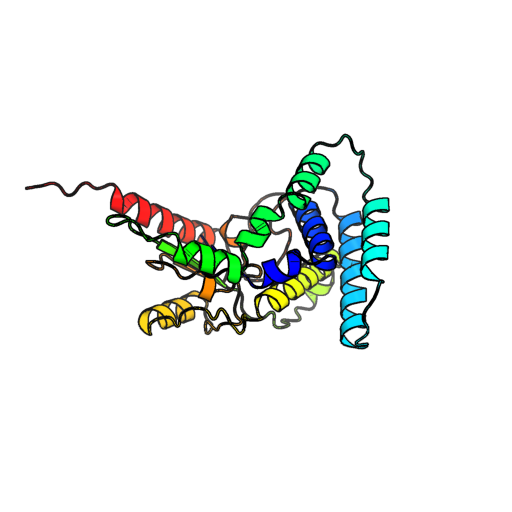 5.993 -10.483 1.00 88.56 156 LEU A N 1
ATOM 1200 C CA . LEU A 1 156 ? 0.997 5.541 -10.967 1.00 88.56 156 LEU A CA 1
ATOM 1201 C C . LEU A 1 156 ? -0.020 5.497 -9.816 1.00 88.56 156 LEU A C 1
ATOM 1203 O O . LEU A 1 156 ? -1.101 6.068 -9.930 1.00 88.56 156 LEU A O 1
ATOM 1207 N N . THR A 1 157 ? 0.361 4.925 -8.672 1.00 91.06 157 THR A N 1
ATOM 1208 C CA . THR A 1 157 ? -0.474 4.843 -7.461 1.00 91.06 157 THR A CA 1
ATOM 1209 C C . THR A 1 157 ? -0.801 6.223 -6.876 1.00 91.06 157 THR A C 1
ATOM 1211 O O . THR A 1 157 ? -1.892 6.448 -6.354 1.00 91.06 157 THR A O 1
ATOM 1214 N N . ALA A 1 158 ? 0.116 7.186 -6.996 1.00 88.50 158 ALA A N 1
ATOM 1215 C CA . ALA A 1 158 ? -0.034 8.550 -6.488 1.00 88.50 158 ALA A CA 1
ATOM 1216 C C . ALA A 1 158 ? -1.024 9.427 -7.280 1.00 88.50 158 ALA A C 1
ATOM 1218 O O . ALA A 1 158 ? -1.117 10.624 -6.991 1.00 88.50 158 ALA A O 1
ATOM 1219 N N . ARG A 1 159 ? -1.728 8.884 -8.284 1.00 89.00 159 ARG A N 1
ATOM 1220 C CA . ARG A 1 159 ? -2.742 9.584 -9.091 1.00 89.00 159 ARG A CA 1
ATOM 1221 C C . ARG A 1 159 ? -4.141 9.229 -8.570 1.00 89.00 159 ARG A C 1
ATOM 1223 O O . ARG A 1 159 ? -4.664 8.183 -8.941 1.00 89.00 159 ARG A O 1
ATOM 1230 N N . PRO A 1 160 ? -4.763 10.059 -7.709 1.00 85.94 160 PRO A N 1
ATOM 1231 C CA . PRO A 1 160 ? -6.081 9.755 -7.161 1.00 85.94 160 PRO A CA 1
ATOM 1232 C C . PRO A 1 160 ? -7.127 9.695 -8.272 1.00 85.94 160 PRO A C 1
ATOM 1234 O O . PRO A 1 160 ? -7.074 10.490 -9.214 1.00 85.94 160 PRO A O 1
ATOM 1237 N N . HIS A 1 161 ? -8.101 8.800 -8.131 1.00 88.56 161 HIS A N 1
ATOM 1238 C CA . HIS A 1 161 ? -9.194 8.719 -9.088 1.00 88.56 161 HIS A CA 1
ATOM 1239 C C . HIS A 1 161 ? -10.133 9.936 -8.946 1.00 88.56 161 HIS A C 1
ATOM 1241 O O . HIS A 1 161 ? -10.543 10.253 -7.826 1.00 88.56 161 HIS A O 1
ATOM 1247 N N . PRO A 1 162 ? -10.507 10.629 -10.040 1.00 87.06 162 PRO A N 1
ATOM 1248 C CA . PRO A 1 162 ? -11.320 11.847 -9.965 1.00 87.06 162 PRO A CA 1
ATOM 1249 C C . PRO A 1 162 ? -12.748 11.595 -9.464 1.00 87.06 162 PRO A C 1
ATOM 1251 O O . PRO A 1 162 ? -13.325 12.463 -8.814 1.00 87.06 162 PRO A O 1
ATOM 1254 N N . HIS A 1 163 ? -13.306 10.415 -9.751 1.00 90.69 163 HIS A N 1
ATOM 1255 C CA . HIS A 1 163 ? -14.684 10.056 -9.393 1.00 90.69 163 HIS A CA 1
ATOM 1256 C C . HIS A 1 163 ? -14.798 9.161 -8.153 1.00 90.69 163 HIS A C 1
ATOM 1258 O O . HIS A 1 163 ? -15.889 9.036 -7.613 1.00 90.69 163 HIS A O 1
ATOM 1264 N N . TYR A 1 164 ? -13.681 8.603 -7.676 1.00 90.38 164 TYR A N 1
ATOM 1265 C CA . TYR A 1 164 ? -13.632 7.734 -6.492 1.00 90.38 164 TYR A CA 1
ATOM 1266 C C . TYR A 1 164 ? -12.574 8.275 -5.514 1.00 90.38 164 TYR A C 1
ATOM 1268 O O . TYR A 1 164 ? -11.471 7.733 -5.419 1.00 90.38 164 TYR A O 1
ATOM 1276 N N . PRO A 1 165 ? -12.834 9.427 -4.861 1.00 90.19 165 PRO A N 1
ATOM 1277 C CA . PRO A 1 165 ? -11.890 10.025 -3.928 1.00 90.19 165 PRO A CA 1
ATOM 1278 C C . PRO A 1 165 ? -11.858 9.256 -2.604 1.00 90.19 165 PRO A C 1
ATOM 1280 O O . PRO A 1 165 ? -12.887 8.812 -2.102 1.00 90.19 165 PRO A O 1
ATOM 1283 N N . TYR A 1 166 ? -10.688 9.196 -1.970 1.00 91.62 166 TYR A N 1
ATOM 1284 C CA . TYR A 1 166 ? -10.573 8.596 -0.640 1.00 91.62 166 TYR A CA 1
ATOM 1285 C C . TYR A 1 166 ? -11.354 9.409 0.408 1.00 91.62 166 TYR A C 1
ATOM 1287 O O . TYR A 1 166 ? -11.338 10.651 0.355 1.00 91.62 166 TYR A O 1
ATOM 1295 N N . PRO A 1 167 ? -11.968 8.754 1.409 1.00 88.31 167 PRO A N 1
ATOM 1296 C CA . PRO A 1 167 ? -12.605 9.448 2.516 1.00 88.31 167 PRO A CA 1
ATOM 1297 C C . PRO A 1 167 ? -11.631 10.382 3.228 1.00 88.31 167 PRO A C 1
ATOM 1299 O O . PRO A 1 167 ? -10.466 10.057 3.467 1.00 88.31 167 PRO A O 1
ATOM 1302 N N . LYS A 1 168 ? -12.114 11.572 3.597 1.00 91.38 168 LYS A N 1
ATOM 1303 C CA . LYS A 1 168 ? -11.311 12.534 4.357 1.00 91.38 168 LYS A CA 1
ATOM 1304 C C . LYS A 1 168 ? -11.151 12.024 5.792 1.00 91.38 168 LYS A C 1
ATOM 1306 O O . LYS A 1 168 ? -12.162 11.926 6.493 1.00 91.38 168 LYS A O 1
ATOM 1311 N N . PRO A 1 169 ? -9.922 11.757 6.271 1.00 93.12 169 PRO A N 1
ATOM 1312 C CA . PRO A 1 169 ? -9.726 11.318 7.643 1.00 93.12 169 PRO A CA 1
ATOM 1313 C C . PRO A 1 169 ? -10.211 12.375 8.636 1.00 93.12 169 PRO A C 1
ATOM 1315 O O . PRO A 1 169 ? -10.078 13.584 8.414 1.00 93.12 169 PRO A O 1
ATOM 1318 N N . THR A 1 170 ? -10.725 11.925 9.780 1.00 95.06 170 THR A N 1
ATOM 1319 C CA . THR A 1 170 ? -10.993 12.831 10.902 1.00 95.06 170 THR A CA 1
ATOM 1320 C C . THR A 1 170 ? -9.695 13.512 11.355 1.00 95.06 170 THR A C 1
ATOM 1322 O O . THR A 1 170 ? -8.600 12.981 11.162 1.00 95.06 170 THR A O 1
ATOM 1325 N N . ARG A 1 171 ? -9.782 14.682 12.005 1.00 95.25 171 ARG A N 1
ATOM 1326 C CA . ARG A 1 171 ? -8.582 15.391 12.500 1.00 95.25 171 ARG A CA 1
ATOM 1327 C C . ARG A 1 171 ? -7.692 14.517 13.407 1.00 95.25 171 ARG A C 1
ATOM 1329 O O . ARG A 1 171 ? -6.475 14.580 13.232 1.00 95.25 171 ARG A O 1
ATOM 1336 N N . PRO A 1 172 ? -8.233 13.717 14.351 1.00 95.69 172 PRO A N 1
ATOM 1337 C CA . PRO A 1 172 ? -7.421 12.783 15.133 1.00 95.69 172 PRO A CA 1
ATOM 1338 C C . PRO A 1 172 ? -6.716 11.732 14.270 1.00 95.69 172 PRO A C 1
ATOM 1340 O O . PRO A 1 172 ? -5.511 11.547 14.424 1.00 95.69 172 PRO A O 1
ATOM 1343 N N . THR A 1 173 ? -7.429 11.103 13.327 1.00 95.62 173 THR A N 1
ATOM 1344 C CA . THR A 1 173 ? -6.845 10.112 12.410 1.00 95.62 173 THR A CA 1
ATOM 1345 C C . THR A 1 173 ? -5.747 10.735 11.554 1.00 95.62 173 THR A C 1
ATOM 1347 O O . THR A 1 173 ? -4.656 10.188 11.484 1.00 95.62 173 THR A O 1
ATOM 1350 N N . GLN A 1 174 ? -5.976 11.918 10.976 1.00 97.00 174 GLN A N 1
ATOM 1351 C CA . GLN A 1 174 ? -4.964 12.621 10.184 1.00 97.00 174 GLN A CA 1
ATOM 1352 C C . GLN A 1 174 ? -3.686 12.881 10.993 1.00 97.00 174 GLN A C 1
ATOM 1354 O O . GLN A 1 174 ? -2.592 12.639 10.501 1.00 97.00 174 GLN A O 1
ATOM 1359 N N . ARG A 1 175 ? -3.806 13.327 12.252 1.00 96.69 175 ARG A N 1
ATOM 1360 C CA . ARG A 1 175 ? -2.639 13.546 13.126 1.00 96.69 175 ARG A CA 1
ATOM 1361 C C . ARG A 1 175 ? -1.889 12.251 13.426 1.00 96.69 175 ARG A C 1
ATOM 1363 O O . ARG A 1 175 ? -0.665 12.278 13.509 1.00 96.69 175 ARG A O 1
ATOM 1370 N N . LEU A 1 176 ? -2.611 11.146 13.616 1.00 96.38 176 LEU A N 1
ATOM 1371 C CA . LEU A 1 176 ? -2.013 9.827 13.821 1.00 96.38 176 LEU A CA 1
ATOM 1372 C C . LEU A 1 176 ? -1.225 9.387 12.581 1.00 96.38 176 LEU A C 1
ATOM 1374 O O . LEU A 1 176 ? -0.079 8.966 12.719 1.00 96.38 176 LEU A O 1
ATOM 1378 N N . LEU A 1 177 ? -1.814 9.550 11.391 1.00 97.06 177 LEU A N 1
ATOM 1379 C CA . LEU A 1 177 ? -1.167 9.259 10.111 1.00 97.06 177 LEU A CA 1
ATOM 1380 C C . LEU A 1 177 ? 0.103 10.097 9.932 1.00 97.06 177 LEU A C 1
ATOM 1382 O O . LEU A 1 177 ? 1.187 9.548 9.758 1.00 97.06 177 LEU A O 1
ATOM 1386 N N . ASP A 1 178 ? -0.016 11.420 10.053 1.00 96.94 178 ASP A N 1
ATOM 1387 C CA . ASP A 1 178 ? 1.102 12.343 9.844 1.00 96.94 178 ASP A CA 1
ATOM 1388 C C . ASP A 1 178 ? 2.261 12.061 10.816 1.00 96.94 178 ASP A C 1
ATOM 1390 O O . ASP A 1 178 ? 3.432 12.086 10.433 1.00 96.94 178 ASP A O 1
ATOM 1394 N N . ARG A 1 179 ? 1.937 11.757 12.082 1.00 96.12 179 ARG A N 1
ATOM 1395 C CA . ARG A 1 179 ? 2.932 11.433 13.109 1.00 96.12 179 ARG A CA 1
ATOM 1396 C C . ARG A 1 179 ? 3.637 10.106 12.835 1.00 96.12 179 ARG A C 1
ATOM 1398 O O . ARG A 1 179 ? 4.852 10.053 12.987 1.00 96.12 179 ARG A O 1
ATOM 1405 N N . GLY A 1 180 ? 2.899 9.053 12.482 1.00 94.31 180 GLY A N 1
ATOM 1406 C CA . GLY A 1 180 ? 3.481 7.727 12.254 1.00 94.31 180 GLY A CA 1
ATOM 1407 C C . GLY A 1 180 ? 4.313 7.643 10.975 1.00 94.31 180 GLY A C 1
ATOM 1408 O O . GLY A 1 180 ? 5.344 6.980 10.949 1.00 94.31 180 GLY A O 1
ATOM 1409 N N . LEU A 1 181 ? 3.912 8.375 9.932 1.00 93.88 181 LEU A N 1
ATOM 1410 C CA . LEU A 1 181 ? 4.670 8.467 8.682 1.00 93.88 181 LEU A CA 1
ATOM 1411 C C . LEU A 1 181 ? 5.896 9.385 8.806 1.00 93.88 181 LEU A C 1
ATOM 1413 O O . LEU A 1 181 ? 6.890 9.203 8.103 1.00 93.88 181 LEU A O 1
ATOM 1417 N N . GLY A 1 182 ? 5.829 10.390 9.684 1.00 93.44 182 GLY A N 1
ATOM 1418 C CA . GLY A 1 182 ? 6.833 11.453 9.778 1.00 93.44 182 GLY A CA 1
ATOM 1419 C C . GLY A 1 182 ? 6.711 12.507 8.669 1.00 93.44 182 GLY A C 1
ATOM 1420 O O . GLY A 1 182 ? 7.608 13.328 8.489 1.00 93.44 182 GLY A O 1
ATOM 1421 N N . PHE A 1 183 ? 5.613 12.491 7.913 1.00 92.88 183 PHE A N 1
ATOM 1422 C CA . PHE A 1 183 ? 5.266 13.457 6.874 1.00 92.88 183 PHE A CA 1
ATOM 1423 C C . PHE A 1 183 ? 3.749 13.459 6.659 1.00 92.88 183 PHE A C 1
ATOM 1425 O O . PHE A 1 183 ? 3.045 12.550 7.091 1.00 92.88 183 PHE A O 1
ATOM 1432 N N . LYS A 1 184 ? 3.231 14.489 5.984 1.00 94.50 184 LYS A N 1
ATOM 1433 C CA . LYS A 1 184 ? 1.787 14.661 5.801 1.00 94.50 184 LYS A CA 1
ATOM 1434 C C . LYS A 1 184 ? 1.197 13.581 4.889 1.00 94.50 184 LYS A C 1
ATOM 1436 O O . LYS A 1 184 ? 1.579 13.497 3.721 1.00 94.50 184 LYS A O 1
ATOM 1441 N N . ALA A 1 185 ? 0.208 12.836 5.378 1.00 94.44 185 ALA A N 1
ATOM 1442 C CA . ALA A 1 185 ? -0.594 11.941 4.556 1.00 94.44 185 ALA A CA 1
ATOM 1443 C C . ALA A 1 185 ? -1.498 12.768 3.631 1.00 94.44 185 ALA A C 1
ATOM 1445 O O . ALA A 1 185 ? -2.326 13.565 4.078 1.00 94.44 185 ALA A O 1
ATOM 1446 N N . THR A 1 186 ? -1.329 12.590 2.324 1.00 93.75 186 THR A N 1
ATOM 1447 C CA . THR A 1 186 ? -2.152 13.229 1.290 1.00 93.75 186 THR A CA 1
ATOM 1448 C C . THR A 1 186 ? -2.684 12.161 0.335 1.00 93.75 186 THR A C 1
ATOM 1450 O O . THR A 1 186 ? -2.137 11.058 0.320 1.00 93.75 186 THR A O 1
ATOM 1453 N N . PRO A 1 187 ? -3.684 12.464 -0.514 1.00 92.75 187 PRO A N 1
ATOM 1454 C CA . PRO A 1 187 ? -4.163 11.517 -1.524 1.00 92.75 187 PRO A CA 1
ATOM 1455 C C . PRO A 1 187 ? -3.084 10.997 -2.488 1.00 92.75 187 PRO A C 1
ATOM 1457 O O . PRO A 1 187 ? -3.312 10.008 -3.170 1.00 92.75 187 PRO A O 1
ATOM 1460 N N . ARG A 1 188 ? -1.922 11.661 -2.563 1.00 92.12 188 ARG A N 1
ATOM 1461 C CA . ARG A 1 188 ? -0.799 11.279 -3.430 1.00 92.12 188 ARG A CA 1
ATOM 1462 C C . ARG A 1 188 ? 0.245 10.401 -2.738 1.00 92.12 188 ARG A C 1
ATOM 1464 O O . ARG A 1 188 ? 1.163 9.928 -3.398 1.00 92.12 188 ARG A O 1
ATOM 1471 N N . ILE A 1 189 ? 0.148 10.220 -1.423 1.00 94.19 189 ILE A N 1
ATOM 1472 C CA . ILE A 1 189 ? 1.048 9.330 -0.689 1.00 94.19 189 ILE A CA 1
ATOM 1473 C C . ILE A 1 189 ? 0.554 7.894 -0.843 1.00 94.19 189 ILE A C 1
ATOM 1475 O O . ILE A 1 189 ? -0.646 7.628 -0.751 1.00 94.19 189 ILE A O 1
ATOM 1479 N N . SER A 1 190 ? 1.491 6.976 -1.059 1.00 94.25 190 SER A N 1
ATOM 1480 C CA . SER A 1 190 ? 1.233 5.543 -1.148 1.00 94.25 190 SER A CA 1
ATOM 1481 C C . SER A 1 190 ? 2.372 4.748 -0.523 1.00 94.25 190 SER A C 1
ATOM 1483 O O . SER A 1 190 ? 3.439 5.292 -0.247 1.00 94.25 190 SER A O 1
ATOM 1485 N N . ASP A 1 191 ? 2.169 3.451 -0.348 1.00 93.94 191 ASP A N 1
ATOM 1486 C CA . ASP A 1 191 ? 3.233 2.490 -0.036 1.00 93.94 191 ASP A CA 1
ATOM 1487 C C . ASP A 1 191 ? 3.901 1.914 -1.310 1.00 93.94 191 ASP A C 1
ATOM 1489 O O . ASP A 1 191 ? 4.640 0.935 -1.252 1.00 93.94 191 ASP A O 1
ATOM 1493 N N . GLY A 1 192 ? 3.636 2.516 -2.477 1.00 91.12 192 GLY A N 1
ATOM 1494 C CA . GLY A 1 192 ? 4.071 2.047 -3.794 1.00 91.12 192 GLY A CA 1
ATOM 1495 C C . GLY A 1 192 ? 2.993 1.283 -4.568 1.00 91.12 192 GLY A C 1
ATOM 1496 O O . GLY A 1 192 ? 2.975 1.369 -5.795 1.00 91.12 192 GLY A O 1
ATOM 1497 N N . ILE A 1 193 ? 2.058 0.619 -3.880 1.00 92.81 193 ILE A N 1
ATOM 1498 C CA . ILE A 1 193 ? 0.998 -0.202 -4.497 1.00 92.81 193 ILE A CA 1
ATOM 1499 C C . ILE A 1 193 ? -0.394 0.308 -4.132 1.00 92.81 193 ILE A C 1
ATOM 1501 O O . ILE A 1 193 ? -1.282 0.347 -4.981 1.00 92.81 193 ILE A O 1
ATOM 1505 N N . VAL A 1 194 ? -0.589 0.732 -2.885 1.00 95.81 194 VAL A N 1
ATOM 1506 C CA . VAL A 1 194 ? -1.863 1.186 -2.336 1.00 95.81 194 VAL A CA 1
ATOM 1507 C C . VAL A 1 194 ? -1.723 2.616 -1.801 1.00 95.81 194 VAL A C 1
ATOM 1509 O O . VAL A 1 194 ? -0.835 2.891 -0.986 1.00 95.81 194 VAL A O 1
ATOM 1512 N N . PRO A 1 195 ? -2.604 3.550 -2.203 1.00 96.62 195 PRO A N 1
ATOM 1513 C CA . PRO A 1 195 ? -2.654 4.891 -1.626 1.00 96.62 195 PRO A CA 1
ATOM 1514 C C . PRO A 1 195 ? -2.851 4.826 -0.108 1.00 96.62 195 PRO A C 1
ATOM 1516 O O . PRO A 1 195 ? -3.745 4.136 0.367 1.00 96.62 195 PRO A O 1
ATOM 1519 N N . THR A 1 196 ? -2.085 5.588 0.670 1.00 96.19 196 THR A N 1
ATOM 1520 C CA . THR A 1 196 ? -2.118 5.538 2.145 1.00 96.19 196 THR A CA 1
ATOM 1521 C C . THR A 1 196 ? -3.511 5.817 2.710 1.00 96.19 196 THR A C 1
ATOM 1523 O O . THR A 1 196 ? -3.918 5.202 3.690 1.00 96.19 196 THR A O 1
ATOM 1526 N N . LEU A 1 197 ? -4.274 6.718 2.082 1.00 96.19 197 LEU A N 1
ATOM 1527 C CA . LEU A 1 197 ? -5.650 7.007 2.501 1.00 96.19 197 LEU A CA 1
ATOM 1528 C C . LEU A 1 197 ? -6.644 5.903 2.111 1.00 96.19 197 LEU A C 1
ATOM 1530 O O . LEU A 1 197 ? -7.653 5.752 2.788 1.00 96.19 197 LEU A O 1
ATOM 1534 N N . SER A 1 198 ? -6.341 5.109 1.080 1.00 96.75 198 SER A N 1
ATOM 1535 C CA . SER A 1 198 ? -7.124 3.922 0.715 1.00 96.75 198 SER A CA 1
ATOM 1536 C C . SER A 1 198 ? -6.961 2.789 1.737 1.00 96.75 198 SER A C 1
ATOM 1538 O O . SER A 1 198 ? -7.802 1.908 1.822 1.00 96.75 198 SER A O 1
ATOM 1540 N N . GLN A 1 199 ? -5.916 2.825 2.570 1.00 96.75 199 GLN A N 1
ATOM 1541 C CA . GLN A 1 199 ? -5.658 1.797 3.587 1.00 96.75 199 GLN A CA 1
ATOM 1542 C C . GLN A 1 199 ? -6.442 1.992 4.888 1.00 96.75 199 GLN A C 1
ATOM 1544 O O . GLN A 1 199 ? -6.426 1.125 5.762 1.00 96.75 199 GLN A O 1
ATOM 1549 N N . VAL A 1 200 ? -7.091 3.144 5.061 1.00 95.81 200 VAL A N 1
ATOM 1550 C CA . VAL A 1 200 ? -7.751 3.502 6.317 1.00 95.81 200 VAL A CA 1
ATOM 1551 C C . VAL A 1 200 ? -9.127 2.851 6.383 1.00 95.81 200 VAL A C 1
ATOM 1553 O O . VAL A 1 200 ? -10.048 3.276 5.699 1.00 95.81 200 VAL A O 1
ATOM 1556 N N . HIS A 1 201 ? -9.287 1.875 7.273 1.00 93.44 201 HIS A N 1
ATOM 1557 C CA . HIS A 1 201 ? -10.577 1.254 7.566 1.00 93.44 201 HIS A CA 1
ATOM 1558 C C . HIS A 1 201 ? -10.634 0.781 9.026 1.00 93.44 201 HIS A C 1
ATOM 1560 O O . HIS A 1 201 ? -9.661 0.243 9.566 1.00 93.44 201 HIS A O 1
ATOM 1566 N N . GLY A 1 202 ? -11.766 1.016 9.693 1.00 92.50 202 GLY A N 1
ATOM 1567 C CA . GLY A 1 202 ? -11.919 0.756 11.124 1.00 92.50 202 GLY A CA 1
ATOM 1568 C C . GLY A 1 202 ? -10.895 1.509 11.987 1.00 92.50 202 GLY A C 1
ATOM 1569 O O . GLY A 1 202 ? -10.582 2.682 11.760 1.00 92.50 202 GLY A O 1
ATOM 1570 N N . ARG A 1 203 ? -10.370 0.840 13.017 1.00 93.44 203 ARG A N 1
ATOM 1571 C CA . ARG A 1 203 ? -9.381 1.395 13.946 1.00 93.44 203 ARG A CA 1
ATOM 1572 C C . ARG A 1 203 ? -7.962 1.269 13.391 1.00 93.44 203 ARG A C 1
ATOM 1574 O O . ARG A 1 203 ? -7.480 0.173 13.126 1.00 93.44 203 ARG A O 1
ATOM 1581 N N . VAL A 1 204 ? -7.240 2.382 13.308 1.00 95.75 204 VAL A N 1
ATOM 1582 C CA . VAL A 1 204 ? -5.814 2.365 12.948 1.00 95.75 204 VAL A CA 1
ATOM 1583 C C . VAL A 1 204 ? -5.012 1.736 14.091 1.00 95.75 204 VAL A C 1
ATOM 1585 O O . VAL A 1 204 ? -4.936 2.295 15.185 1.00 95.75 204 VAL A O 1
ATOM 1588 N N . LEU A 1 205 ? -4.452 0.552 13.845 1.00 95.62 205 LEU A N 1
ATOM 1589 C CA . LEU A 1 205 ? -3.659 -0.212 14.811 1.00 95.62 205 LEU A CA 1
ATOM 1590 C C . LEU A 1 205 ? -2.217 0.282 14.859 1.00 95.62 205 LEU A C 1
ATOM 1592 O O . LEU A 1 205 ? -1.636 0.391 15.935 1.00 95.62 205 LEU A O 1
ATOM 1596 N N . GLN A 1 206 ? -1.662 0.567 13.683 1.00 96.00 206 GLN A N 1
ATOM 1597 C CA . GLN A 1 206 ? -0.298 1.030 13.511 1.00 96.00 206 GLN A CA 1
ATOM 1598 C C . GLN A 1 206 ? -0.186 1.877 12.241 1.00 96.00 206 GLN A C 1
ATOM 1600 O O . GLN A 1 206 ? -0.870 1.611 11.250 1.00 96.00 206 GLN A O 1
ATOM 1605 N N . VAL A 1 207 ? 0.697 2.874 12.279 1.00 97.06 207 VAL A N 1
ATOM 1606 C CA . VAL A 1 207 ? 1.104 3.658 11.111 1.00 97.06 207 VAL A CA 1
ATOM 1607 C C . VAL A 1 207 ? 2.614 3.554 10.964 1.00 97.06 207 VAL A C 1
ATOM 1609 O O . VAL A 1 207 ? 3.337 3.878 11.905 1.00 97.06 207 VAL A O 1
ATOM 1612 N N . VAL A 1 208 ? 3.089 3.130 9.796 1.00 94.44 208 VAL A N 1
ATOM 1613 C CA . VAL A 1 208 ? 4.515 2.917 9.540 1.00 94.44 208 VAL A CA 1
ATOM 1614 C C . VAL A 1 208 ? 4.997 3.596 8.269 1.00 94.44 208 VAL A C 1
ATOM 1616 O O . VAL A 1 208 ? 4.323 3.605 7.241 1.00 94.44 208 VAL A O 1
ATOM 1619 N N . ARG A 1 209 ? 6.218 4.129 8.318 1.00 93.69 209 ARG A N 1
ATOM 1620 C CA . ARG A 1 209 ? 6.955 4.507 7.114 1.00 93.69 209 ARG A CA 1
ATOM 1621 C C . ARG A 1 209 ? 7.554 3.247 6.490 1.00 93.69 209 ARG A C 1
ATOM 1623 O O . ARG A 1 209 ? 8.620 2.801 6.904 1.00 93.69 209 ARG A O 1
ATOM 1630 N N . ALA A 1 210 ? 6.845 2.685 5.526 1.00 92.12 210 ALA A N 1
ATOM 1631 C CA . ALA A 1 210 ? 7.150 1.406 4.901 1.00 92.12 210 ALA A CA 1
ATOM 1632 C C . ALA A 1 210 ? 6.553 1.378 3.489 1.00 92.12 210 ALA A C 1
ATOM 1634 O O . ALA A 1 210 ? 5.558 2.065 3.230 1.00 92.12 210 ALA A O 1
ATOM 1635 N N . ASP A 1 211 ? 7.150 0.601 2.591 1.00 91.62 211 ASP A N 1
ATOM 1636 C CA . ASP A 1 211 ? 6.487 0.213 1.348 1.00 91.62 211 ASP A CA 1
ATOM 1637 C C . ASP A 1 211 ? 5.557 -0.997 1.543 1.00 91.62 211 ASP A C 1
ATOM 1639 O O . ASP A 1 211 ? 5.418 -1.547 2.638 1.00 91.62 211 ASP A O 1
ATOM 1643 N N . HIS A 1 212 ? 4.867 -1.384 0.472 1.00 92.88 212 HIS A N 1
ATOM 1644 C CA . HIS A 1 212 ? 3.891 -2.469 0.508 1.00 92.88 212 HIS A CA 1
ATOM 1645 C C . HIS A 1 212 ? 4.514 -3.828 0.873 1.00 92.88 212 HIS A C 1
ATOM 1647 O O . HIS A 1 212 ? 3.867 -4.666 1.500 1.00 92.88 212 HIS A O 1
ATOM 1653 N N . LEU A 1 213 ? 5.771 -4.052 0.481 1.00 88.44 213 LEU A N 1
ATOM 1654 C CA . LEU A 1 213 ? 6.498 -5.306 0.668 1.00 88.44 213 LEU A CA 1
ATOM 1655 C C . LEU A 1 213 ? 7.136 -5.389 2.060 1.00 88.44 213 LEU A C 1
ATOM 1657 O O . LEU A 1 213 ? 7.201 -6.466 2.656 1.00 88.44 213 LEU A O 1
ATOM 1661 N N . ASP A 1 214 ? 7.551 -4.254 2.614 1.00 89.00 214 ASP A N 1
ATOM 1662 C CA . ASP A 1 214 ? 8.102 -4.141 3.959 1.00 89.00 214 ASP A CA 1
ATOM 1663 C C . ASP A 1 214 ? 7.149 -4.735 5.021 1.00 89.00 214 ASP A C 1
ATOM 1665 O O . ASP A 1 214 ? 7.562 -5.537 5.862 1.00 89.00 214 ASP A O 1
ATOM 1669 N N . VAL A 1 215 ? 5.850 -4.416 4.954 1.00 89.25 215 VAL A N 1
ATOM 1670 C CA . VAL A 1 215 ? 4.842 -4.853 5.947 1.00 89.25 215 VAL A CA 1
ATOM 1671 C C . VAL A 1 215 ? 4.626 -6.374 5.955 1.00 89.25 215 VAL A C 1
ATOM 1673 O O . VAL A 1 215 ? 4.238 -6.943 6.978 1.00 89.25 215 VAL A O 1
ATOM 1676 N N . VAL A 1 216 ? 4.914 -7.050 4.840 1.00 87.25 216 VAL A N 1
ATOM 1677 C CA . VAL A 1 216 ? 4.790 -8.512 4.689 1.00 87.25 216 VAL A CA 1
ATOM 1678 C C . VAL A 1 216 ? 6.127 -9.250 4.832 1.00 87.25 216 VAL A C 1
ATOM 1680 O O . VAL A 1 216 ? 6.187 -10.457 4.623 1.00 87.25 216 VAL A O 1
ATOM 1683 N N . GLY A 1 217 ? 7.195 -8.550 5.230 1.00 82.06 217 GLY A N 1
ATOM 1684 C CA . GLY A 1 217 ? 8.474 -9.167 5.593 1.00 82.06 217 GLY A CA 1
ATOM 1685 C C . GLY A 1 217 ? 9.553 -9.103 4.512 1.00 82.06 217 GLY A C 1
ATOM 1686 O O . GLY A 1 217 ? 10.631 -9.666 4.686 1.00 82.06 217 GLY A O 1
ATOM 1687 N N . HIS A 1 218 ? 9.303 -8.399 3.408 1.00 79.19 218 HIS A N 1
ATOM 1688 C CA . HIS A 1 218 ? 10.246 -8.242 2.299 1.00 79.19 218 HIS A CA 1
ATOM 1689 C C . HIS A 1 218 ? 11.064 -6.938 2.394 1.00 79.19 218 HIS A C 1
ATOM 1691 O O . HIS A 1 218 ? 11.348 -6.308 1.380 1.00 79.19 218 HIS A O 1
ATOM 1697 N N . TYR A 1 219 ? 11.490 -6.547 3.597 1.00 71.62 219 TYR A N 1
ATOM 1698 C CA . TYR A 1 219 ? 12.250 -5.313 3.841 1.00 71.62 219 TYR A CA 1
ATOM 1699 C C . TYR A 1 219 ? 13.773 -5.481 3.711 1.00 71.62 219 TYR A C 1
ATOM 1701 O O . TYR A 1 219 ? 14.316 -6.584 3.784 1.00 71.62 219 TYR A O 1
ATOM 1709 N N . THR A 1 220 ? 14.483 -4.356 3.526 1.00 59.25 220 THR A N 1
ATOM 1710 C CA . THR A 1 220 ? 15.935 -4.280 3.195 1.00 59.25 220 THR A CA 1
ATOM 1711 C C . THR A 1 220 ? 16.849 -5.048 4.154 1.00 59.25 220 THR A C 1
ATOM 1713 O O . THR A 1 220 ? 17.930 -5.480 3.767 1.00 59.25 220 THR A O 1
ATOM 1716 N N . LEU A 1 221 ? 16.425 -5.199 5.408 1.00 55.81 221 LEU A N 1
ATOM 1717 C CA . LEU A 1 221 ? 17.199 -5.811 6.490 1.00 55.81 221 LEU A CA 1
ATOM 1718 C C . LEU A 1 221 ? 16.706 -7.215 6.878 1.00 55.81 221 LEU A C 1
ATOM 1720 O O . LEU A 1 221 ? 17.189 -7.775 7.860 1.00 55.81 221 LEU A O 1
ATOM 1724 N N . ALA A 1 222 ? 15.750 -7.792 6.145 1.00 55.34 222 ALA A N 1
ATOM 1725 C CA . ALA A 1 222 ? 15.338 -9.173 6.361 1.00 55.34 222 ALA A CA 1
ATOM 1726 C C . ALA A 1 222 ? 16.469 -10.119 5.912 1.00 55.34 222 ALA A C 1
ATOM 1728 O O . ALA A 1 222 ? 16.867 -10.128 4.746 1.00 55.34 222 ALA A O 1
ATOM 1729 N N . SER A 1 223 ? 17.012 -10.910 6.841 1.00 42.31 223 SER A N 1
ATOM 1730 C CA . SER A 1 223 ? 18.050 -11.904 6.546 1.00 42.31 223 SER A CA 1
ATOM 1731 C C . SER A 1 223 ? 17.543 -12.946 5.542 1.00 42.31 223 SER A C 1
ATOM 1733 O O . SER A 1 223 ? 16.566 -13.640 5.808 1.00 42.31 223 SER A O 1
ATOM 1735 N N . GLY A 1 224 ? 18.232 -13.103 4.408 1.00 49.34 224 GLY A N 1
ATOM 1736 C CA . GLY A 1 224 ? 17.923 -14.131 3.408 1.00 49.34 224 GLY A CA 1
ATOM 1737 C C . GLY A 1 224 ? 18.097 -13.658 1.964 1.00 49.34 224 GLY A C 1
ATOM 1738 O O . GLY A 1 224 ? 18.186 -12.470 1.677 1.00 49.34 224 GLY A O 1
ATOM 1739 N N . LYS A 1 225 ? 18.139 -14.608 1.021 1.00 44.53 225 LYS A N 1
ATOM 1740 C CA . LYS A 1 225 ? 18.365 -14.349 -0.419 1.00 44.53 225 LYS A CA 1
ATOM 1741 C C . LYS A 1 225 ? 17.182 -13.647 -1.126 1.00 44.53 225 LYS A C 1
ATOM 1743 O O . LYS A 1 225 ? 17.317 -13.263 -2.284 1.00 44.53 225 LYS A O 1
ATOM 1748 N N . THR A 1 226 ? 16.056 -13.463 -0.429 1.00 49.16 226 THR A N 1
ATOM 1749 C CA . THR A 1 226 ? 14.787 -12.870 -0.901 1.00 49.16 226 THR A CA 1
ATOM 1750 C C . THR A 1 226 ? 14.467 -11.503 -0.271 1.00 49.16 226 THR A C 1
ATOM 1752 O O . THR A 1 226 ? 13.380 -10.966 -0.500 1.00 49.16 226 THR A O 1
ATOM 1755 N N . GLY A 1 227 ? 15.383 -10.943 0.530 1.00 54.34 227 GLY A N 1
ATOM 1756 C CA . GLY A 1 227 ? 15.214 -9.635 1.165 1.00 54.34 227 GLY A CA 1
ATOM 1757 C C . GLY A 1 227 ? 15.174 -8.508 0.129 1.00 54.34 227 GLY A C 1
ATOM 1758 O O . GLY A 1 227 ? 16.096 -8.374 -0.671 1.00 54.34 227 GLY A O 1
ATOM 1759 N N . ASN A 1 228 ? 14.089 -7.731 0.142 1.00 66.12 228 ASN A N 1
ATOM 1760 C CA . ASN A 1 228 ? 13.869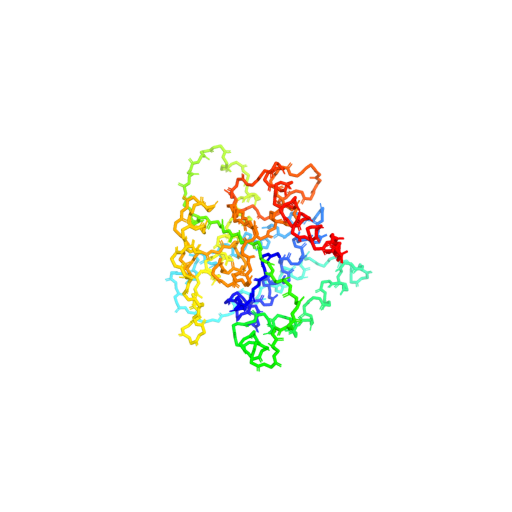 -6.506 -0.630 1.00 66.12 228 ASN A CA 1
ATOM 1761 C C . ASN A 1 228 ? 14.206 -6.555 -2.132 1.00 66.12 228 ASN A C 1
ATOM 1763 O O . ASN A 1 228 ? 15.117 -5.879 -2.615 1.00 66.12 228 ASN A O 1
ATOM 1767 N N . TRP A 1 229 ? 13.433 -7.334 -2.889 1.00 70.25 229 TRP A N 1
ATOM 1768 C CA . TRP A 1 229 ? 13.575 -7.424 -4.347 1.00 70.25 229 TRP A CA 1
ATOM 1769 C C . TRP A 1 229 ? 13.090 -6.170 -5.100 1.00 70.25 229 TRP A C 1
ATOM 1771 O O . TRP A 1 229 ? 13.385 -6.030 -6.285 1.00 70.25 229 TRP A O 1
ATOM 1781 N N . LEU A 1 230 ? 12.376 -5.251 -4.438 1.00 76.12 230 LEU A N 1
ATOM 1782 C CA . LEU A 1 230 ? 11.900 -3.994 -5.019 1.00 76.12 230 LEU A CA 1
ATOM 1783 C C . LEU A 1 230 ? 12.103 -2.834 -4.027 1.00 76.12 230 LEU A C 1
ATOM 1785 O O . LEU A 1 230 ? 11.157 -2.398 -3.374 1.00 76.12 230 LEU A O 1
ATOM 1789 N N . PRO A 1 231 ? 13.335 -2.314 -3.906 1.00 76.62 231 PRO A N 1
ATOM 1790 C CA . PRO A 1 231 ? 13.673 -1.347 -2.878 1.00 76.62 231 PRO A CA 1
ATOM 1791 C C . PRO A 1 231 ? 12.969 -0.009 -3.078 1.00 76.62 231 PRO A C 1
ATOM 1793 O O . PRO A 1 231 ? 13.255 0.718 -4.027 1.00 76.62 231 PRO A O 1
ATOM 1796 N N . SER A 1 232 ? 12.138 0.384 -2.112 1.00 80.62 232 SER A N 1
ATOM 1797 C CA . SER A 1 232 ? 11.598 1.748 -2.011 1.00 80.62 232 SER A CA 1
ATOM 1798 C C . SER A 1 232 ? 12.584 2.761 -1.421 1.00 80.62 232 SER A C 1
ATOM 1800 O O . SER A 1 232 ? 12.569 3.951 -1.762 1.00 80.62 232 SER A O 1
ATOM 1802 N N . GLY A 1 233 ? 13.460 2.291 -0.527 1.00 76.38 233 GLY A N 1
ATOM 1803 C CA . GLY A 1 233 ? 14.268 3.138 0.351 1.00 76.38 233 GLY A CA 1
ATOM 1804 C C . GLY A 1 233 ? 13.478 3.743 1.519 1.00 76.38 233 GLY A C 1
ATOM 1805 O O . GLY A 1 233 ? 13.869 4.795 2.026 1.00 76.38 233 GLY A O 1
ATOM 1806 N N . ALA A 1 234 ? 12.377 3.111 1.944 1.00 81.62 234 ALA A N 1
ATOM 1807 C CA . ALA A 1 234 ? 11.585 3.543 3.096 1.00 81.62 234 ALA A CA 1
ATOM 1808 C C . ALA A 1 234 ? 12.383 3.553 4.410 1.00 81.62 234 ALA A C 1
ATOM 1810 O O . ALA A 1 234 ? 12.122 4.397 5.267 1.00 81.62 234 ALA A O 1
ATOM 1811 N N . GLY A 1 235 ? 13.382 2.668 4.527 1.00 78.69 235 GLY A N 1
ATOM 1812 C CA . GLY A 1 235 ? 14.203 2.507 5.729 1.00 78.69 235 GLY A CA 1
ATOM 1813 C C . GLY A 1 235 ? 13.546 1.643 6.808 1.00 78.69 235 GLY A C 1
ATOM 1814 O O . GLY A 1 235 ? 13.886 1.792 7.977 1.00 78.69 235 GLY A O 1
ATOM 1815 N N . PHE A 1 236 ? 12.600 0.775 6.435 1.00 86.31 236 PHE A N 1
ATOM 1816 C CA . PHE A 1 236 ? 11.908 -0.119 7.360 1.00 86.31 236 PHE A CA 1
ATOM 1817 C C . PHE A 1 236 ? 12.857 -1.176 7.953 1.00 86.31 236 PHE A C 1
ATOM 1819 O O . PHE A 1 236 ? 13.723 -1.715 7.255 1.00 86.31 236 PHE A O 1
ATOM 1826 N N . THR A 1 237 ? 12.717 -1.444 9.253 1.00 85.69 237 THR A N 1
ATOM 1827 C CA . THR A 1 237 ? 13.652 -2.256 10.052 1.00 85.69 237 THR A CA 1
ATOM 1828 C C . THR A 1 237 ? 12.978 -3.507 10.629 1.00 85.69 237 THR A C 1
ATOM 1830 O O . THR A 1 237 ? 11.749 -3.538 10.716 1.00 85.69 237 THR A O 1
ATOM 1833 N N . PRO A 1 238 ? 13.749 -4.522 11.077 1.00 86.38 238 PRO A N 1
ATOM 1834 C CA . PRO A 1 238 ? 13.192 -5.671 11.793 1.00 86.38 238 PRO A CA 1
ATOM 1835 C C . PRO A 1 238 ? 12.393 -5.252 13.033 1.00 86.38 238 PRO A C 1
ATOM 1837 O O . PRO A 1 238 ? 11.253 -5.666 13.187 1.00 86.38 238 PRO A O 1
ATOM 1840 N N . ASP A 1 239 ? 12.923 -4.332 13.845 1.00 89.44 239 ASP A N 1
ATOM 1841 C CA . ASP A 1 239 ? 12.218 -3.830 15.032 1.00 89.44 239 ASP A CA 1
ATOM 1842 C C . ASP A 1 239 ? 10.878 -3.165 14.672 1.00 89.44 239 ASP A C 1
ATOM 1844 O O . ASP A 1 239 ? 9.890 -3.292 15.397 1.00 89.44 239 ASP A O 1
ATOM 1848 N N . ALA A 1 240 ? 10.820 -2.451 13.539 1.00 89.69 240 ALA A N 1
ATOM 1849 C CA . ALA A 1 240 ? 9.587 -1.842 13.050 1.00 89.69 240 ALA A CA 1
ATOM 1850 C C . ALA A 1 240 ? 8.589 -2.899 12.552 1.00 89.69 240 ALA A C 1
ATOM 1852 O O . ALA A 1 240 ? 7.382 -2.743 12.764 1.00 89.69 240 ALA A O 1
ATOM 1853 N N . PHE A 1 241 ? 9.077 -3.977 11.932 1.00 91.44 241 PHE A N 1
ATOM 1854 C CA . PHE A 1 241 ? 8.266 -5.130 11.547 1.00 91.44 241 PHE A CA 1
ATOM 1855 C C . PHE A 1 241 ? 7.655 -5.808 12.777 1.00 91.44 241 PHE A C 1
ATOM 1857 O O . PHE A 1 241 ? 6.430 -5.929 12.850 1.00 91.44 241 PHE A O 1
ATOM 1864 N N . ASP A 1 242 ? 8.477 -6.144 13.772 1.00 92.25 242 ASP A N 1
ATOM 1865 C CA . ASP A 1 242 ? 8.038 -6.776 15.020 1.00 92.25 242 ASP A CA 1
ATOM 1866 C C . ASP A 1 242 ? 7.026 -5.889 15.750 1.00 9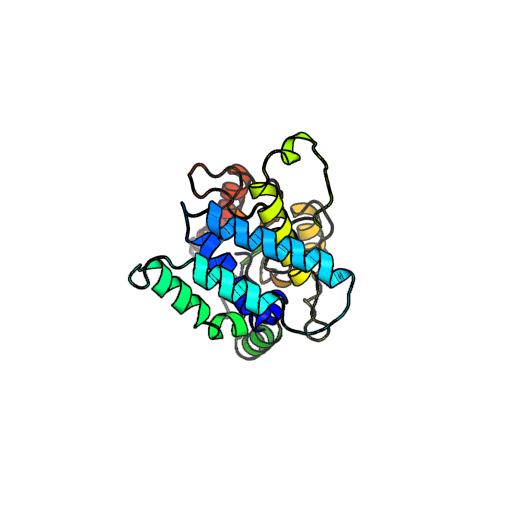2.25 242 ASP A C 1
ATOM 1868 O O . ASP A 1 242 ? 5.921 -6.326 16.061 1.00 92.25 242 ASP A O 1
ATOM 1872 N N . THR A 1 243 ? 7.319 -4.592 15.890 1.00 94.31 243 THR A N 1
ATOM 1873 C CA . THR A 1 243 ? 6.395 -3.622 16.504 1.00 94.31 243 THR A CA 1
ATOM 1874 C C . THR A 1 243 ? 5.052 -3.547 15.763 1.00 94.31 243 THR A C 1
ATOM 1876 O O . THR A 1 243 ? 3.994 -3.372 16.374 1.00 94.31 243 THR A O 1
ATOM 1879 N N . THR A 1 244 ? 5.066 -3.646 14.431 1.00 94.62 244 THR A N 1
ATOM 1880 C CA . THR A 1 244 ? 3.842 -3.625 13.615 1.00 94.62 244 THR A CA 1
ATOM 1881 C C . THR A 1 244 ? 2.995 -4.864 13.867 1.00 94.62 244 THR A C 1
ATOM 1883 O O . THR A 1 244 ? 1.785 -4.758 14.085 1.00 94.62 244 THR A O 1
ATOM 1886 N N . TRP A 1 245 ? 3.624 -6.034 13.871 1.00 94.56 245 TRP A N 1
ATOM 1887 C CA . TRP A 1 245 ? 2.936 -7.303 14.062 1.00 94.56 245 TRP A CA 1
ATOM 1888 C C . TRP A 1 245 ? 2.511 -7.546 15.508 1.00 94.56 245 TRP A C 1
ATOM 1890 O O . TRP A 1 245 ? 1.427 -8.088 15.725 1.00 94.56 245 TRP A O 1
ATOM 1900 N N . ASP A 1 246 ? 3.250 -7.027 16.485 1.00 95.69 246 ASP A N 1
ATOM 1901 C CA . ASP A 1 246 ? 2.844 -6.992 17.888 1.00 95.69 246 ASP A CA 1
ATOM 1902 C C . ASP A 1 246 ? 1.575 -6.160 18.089 1.00 95.69 246 ASP A C 1
ATOM 1904 O O . ASP A 1 246 ? 0.676 -6.568 18.827 1.00 95.69 246 ASP A O 1
ATOM 1908 N N . ALA A 1 247 ? 1.433 -5.021 17.399 1.00 94.75 247 ALA A N 1
ATOM 1909 C CA . ALA A 1 247 ? 0.212 -4.215 17.465 1.00 94.75 247 ALA A CA 1
ATOM 1910 C C . ALA A 1 247 ? -1.011 -4.976 16.916 1.00 94.75 247 ALA A C 1
ATOM 1912 O O . ALA A 1 247 ? -2.100 -4.922 17.504 1.00 94.75 247 ALA A O 1
ATOM 1913 N N . VAL A 1 248 ? -0.830 -5.724 15.822 1.00 94.56 248 VAL A N 1
ATOM 1914 C CA . VAL A 1 248 ? -1.867 -6.601 15.253 1.00 94.56 248 VAL A CA 1
ATOM 1915 C C . VAL A 1 248 ? -2.196 -7.745 16.215 1.00 94.56 248 VAL A C 1
ATOM 1917 O O . VAL A 1 248 ? -3.366 -7.954 16.547 1.00 94.56 248 VAL A O 1
ATOM 1920 N N . ALA A 1 249 ? -1.182 -8.450 16.719 1.00 94.94 249 ALA A N 1
ATOM 1921 C CA . ALA A 1 249 ? -1.349 -9.555 17.657 1.00 94.94 249 ALA A CA 1
ATOM 1922 C C . ALA A 1 249 ? -2.043 -9.097 18.947 1.00 94.94 249 ALA A C 1
ATOM 1924 O O . ALA A 1 249 ? -2.976 -9.751 19.409 1.00 94.94 249 ALA A O 1
ATOM 1925 N N . ALA A 1 250 ? -1.668 -7.937 19.488 1.00 93.88 250 ALA A N 1
ATOM 1926 C CA . ALA A 1 250 ? -2.294 -7.350 20.664 1.00 93.88 250 ALA A CA 1
ATOM 1927 C C . ALA A 1 250 ? -3.764 -6.982 20.419 1.00 93.88 250 ALA A C 1
ATOM 1929 O O . ALA A 1 250 ? -4.600 -7.199 21.299 1.00 93.88 250 ALA A O 1
ATOM 1930 N N . ALA A 1 251 ? -4.109 -6.452 19.240 1.00 92.06 251 ALA A N 1
ATOM 1931 C CA . ALA A 1 251 ? -5.498 -6.165 18.883 1.00 92.06 251 ALA A CA 1
ATOM 1932 C C . ALA A 1 251 ? -6.347 -7.447 18.828 1.00 92.06 251 ALA A C 1
ATOM 1934 O O . ALA A 1 251 ? -7.451 -7.478 19.372 1.00 92.06 251 ALA A O 1
ATOM 1935 N N . ILE A 1 252 ? -5.803 -8.524 18.253 1.00 91.94 252 ILE A N 1
ATOM 1936 C CA . ILE A 1 252 ? -6.461 -9.836 18.200 1.00 91.94 252 ILE A CA 1
ATOM 1937 C C . ILE A 1 252 ? -6.573 -10.451 19.606 1.00 91.94 252 ILE A C 1
ATOM 1939 O O . ILE A 1 252 ? -7.630 -10.956 19.985 1.00 91.94 252 ILE A O 1
ATOM 1943 N N . ALA A 1 253 ? -5.506 -10.397 20.406 1.00 91.19 253 ALA A N 1
ATOM 1944 C CA . ALA A 1 253 ? -5.434 -11.024 21.724 1.00 91.19 253 ALA A CA 1
ATOM 1945 C C . ALA A 1 253 ? -6.296 -10.315 22.778 1.00 91.19 253 ALA A C 1
ATOM 1947 O O . ALA A 1 253 ? -6.925 -10.987 23.594 1.00 91.19 253 ALA A O 1
ATOM 1948 N N . LYS A 1 254 ? -6.409 -8.979 22.740 1.00 78.81 254 LYS A N 1
ATOM 1949 C CA . LYS A 1 254 ? -7.332 -8.229 23.615 1.00 78.81 254 LYS A CA 1
ATOM 1950 C C . LYS A 1 254 ? -8.790 -8.655 23.428 1.00 78.81 254 LYS A C 1
ATOM 1952 O O . LYS A 1 254 ? 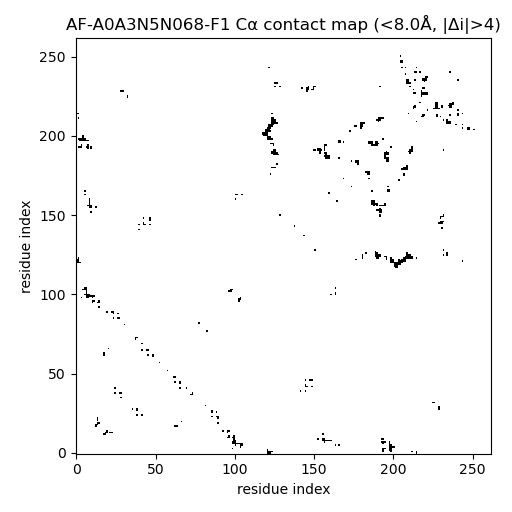-9.570 -8.573 24.369 1.00 78.81 254 LYS A O 1
ATOM 1957 N N . ARG A 1 255 ? -9.142 -9.190 22.256 1.00 61.78 255 ARG A N 1
ATOM 1958 C CA . ARG A 1 255 ? -10.467 -9.759 21.972 1.00 61.78 255 ARG A CA 1
ATOM 1959 C C . ARG A 1 255 ? -10.697 -11.135 22.615 1.00 61.78 255 ARG A C 1
ATOM 1961 O O . ARG A 1 255 ? -11.837 -11.575 22.708 1.00 61.78 255 ARG A O 1
ATOM 1968 N N . ARG A 1 256 ? -9.637 -11.834 23.047 1.00 53.06 256 ARG A N 1
ATOM 1969 C CA . ARG A 1 256 ? -9.711 -13.187 23.627 1.00 53.06 256 ARG A CA 1
ATOM 1970 C C . ARG A 1 256 ? -9.966 -13.232 25.132 1.00 53.06 256 ARG A C 1
ATOM 1972 O O . ARG A 1 256 ? -10.161 -14.332 25.636 1.00 53.06 256 ARG A O 1
ATOM 1979 N N . GLN A 1 257 ? -9.987 -12.112 25.856 1.00 42.59 257 GLN A N 1
ATOM 1980 C CA . GLN A 1 257 ? -10.498 -12.129 27.229 1.00 42.59 257 GLN A CA 1
ATOM 1981 C C . GLN A 1 257 ? -12.028 -12.055 27.181 1.00 42.59 257 GLN A C 1
ATOM 1983 O O . GLN A 1 257 ? -12.557 -10.978 26.901 1.00 42.59 257 GLN A O 1
ATOM 1988 N N . PRO A 1 258 ? -12.763 -13.159 27.434 1.00 43.19 258 PRO A N 1
ATOM 1989 C CA . PRO A 1 258 ? -14.182 -13.032 27.695 1.00 43.19 258 PRO A CA 1
ATOM 1990 C C . PRO A 1 258 ? -14.312 -12.175 28.949 1.00 43.19 258 PRO A C 1
ATOM 1992 O O . PRO A 1 258 ? -13.671 -12.441 29.970 1.00 43.19 258 PRO A O 1
ATOM 1995 N N . THR A 1 259 ? -15.108 -11.118 28.851 1.00 44.72 259 THR A N 1
ATOM 1996 C CA . THR A 1 259 ? -15.569 -10.346 29.996 1.00 44.72 259 THR A CA 1
ATOM 1997 C C . THR A 1 259 ? -16.054 -11.354 31.033 1.00 44.72 259 THR A C 1
ATOM 1999 O O . THR A 1 259 ? -17.020 -12.076 30.786 1.00 44.72 259 THR A O 1
ATOM 2002 N N . ARG A 1 260 ? -15.342 -11.482 32.160 1.00 40.00 260 ARG A N 1
ATOM 2003 C CA . ARG A 1 260 ? -15.853 -12.239 33.303 1.00 40.00 260 ARG A CA 1
ATOM 2004 C C . ARG A 1 260 ? -17.128 -11.520 33.726 1.00 40.00 260 ARG A C 1
ATOM 2006 O O . ARG A 1 260 ? -17.052 -10.420 34.265 1.00 40.00 260 ARG A O 1
ATOM 2013 N N . ALA A 1 261 ? -18.274 -12.104 33.387 1.00 42.59 261 ALA A N 1
ATOM 2014 C CA . ALA A 1 261 ? -19.542 -11.727 33.979 1.00 42.59 261 ALA A CA 1
ATOM 2015 C C . ALA A 1 261 ? -19.396 -11.913 35.495 1.00 42.59 261 ALA A C 1
ATOM 2017 O O . ALA A 1 261 ? -18.936 -12.969 35.940 1.00 42.59 261 ALA A O 1
ATOM 2018 N N . GLY A 1 262 ? -19.656 -10.832 36.231 1.00 40.81 262 GLY A N 1
ATOM 2019 C CA . GLY A 1 262 ? -19.784 -10.856 37.685 1.00 40.81 262 GLY A CA 1
ATOM 2020 C C . GLY A 1 262 ? -21.056 -11.557 38.126 1.00 40.81 262 GLY A C 1
ATOM 2021 O O . GLY A 1 262 ? -21.959 -11.732 37.275 1.00 40.81 262 GLY A O 1
#

Radius of gyration: 19.88 Å; Cα contacts (8 Å, |Δi|>4): 349; chains: 1; bounding box: 51×43×68 Å